Protein AF-A0A820F5R1-F1 (afdb_monomer_lite)

Radius of gyration: 19.84 Å; chains: 1; bounding box: 46×32×53 Å

Foldseek 3Di:
DPPDDDLVLLVVLVVLLVVCCVVVVNDLAWAFLQVSLVVCVVSHHSVVSSVSQVQQFDADPVRGTTRGDLLSQLLSLLCVVAVPDQKDWPVVSQVSSVVPGDPPRDDDCVSCLLFWDDDPTIIHGDDLVPADLDPLRNVVVNCVSPFKAALSSCCSSCVVNDDDSVVVVVSLVVAWDWDADPNGIMTGGPPD

Structure (mmCIF, N/CA/C/O backbone):
data_AF-A0A820F5R1-F1
#
_entry.id   AF-A0A820F5R1-F1
#
loop_
_atom_site.group_PDB
_atom_site.id
_atom_site.type_symbol
_atom_site.label_atom_id
_atom_site.label_alt_id
_atom_site.label_comp_id
_atom_site.label_asym_id
_atom_site.label_entity_id
_atom_site.label_seq_id
_atom_site.pdbx_PDB_ins_code
_atom_site.Cartn_x
_atom_site.Cartn_y
_atom_site.Cartn_z
_atom_site.occupancy
_atom_site.B_iso_or_equiv
_atom_site.auth_seq_id
_atom_site.auth_comp_id
_atom_site.auth_asym_id
_atom_site.auth_atom_id
_atom_site.pdbx_PDB_model_num
ATOM 1 N N . TYR A 1 1 ? 13.056 16.704 -4.510 1.00 35.97 1 TYR A N 1
ATOM 2 C CA . TYR A 1 1 ? 12.415 17.035 -5.801 1.00 35.97 1 TYR A CA 1
ATOM 3 C C . TYR A 1 1 ? 11.826 15.808 -6.524 1.00 35.97 1 TYR A C 1
ATOM 5 O O . TYR A 1 1 ? 11.672 15.841 -7.732 1.00 35.97 1 TYR A O 1
ATOM 13 N N . LEU A 1 2 ? 11.377 14.778 -5.793 1.00 40.75 2 LEU A N 1
ATOM 14 C CA . LEU A 1 2 ? 10.378 13.793 -6.245 1.00 40.75 2 LEU A CA 1
ATOM 15 C C . LEU A 1 2 ? 9.274 13.754 -5.178 1.00 40.75 2 LEU A C 1
ATOM 17 O O . LEU A 1 2 ? 9.057 12.767 -4.489 1.00 40.75 2 LEU A O 1
ATOM 21 N N . ARG A 1 3 ? 8.685 14.928 -4.931 1.00 44.62 3 ARG A N 1
ATOM 22 C CA . ARG A 1 3 ? 7.585 15.090 -3.981 1.00 44.62 3 ARG A CA 1
ATOM 23 C C . ARG A 1 3 ? 6.341 14.609 -4.730 1.00 44.62 3 ARG A C 1
ATOM 25 O O . ARG A 1 3 ? 5.858 15.350 -5.572 1.00 44.62 3 ARG A O 1
ATOM 32 N N . SER A 1 4 ? 5.947 13.361 -4.480 1.00 61.50 4 SER A N 1
ATOM 33 C CA . SER A 1 4 ? 4.785 12.666 -5.048 1.00 61.50 4 SER A CA 1
ATOM 34 C C . SER A 1 4 ? 4.734 12.646 -6.584 1.00 61.50 4 SER A C 1
ATOM 36 O O . SER A 1 4 ? 4.299 13.593 -7.237 1.00 61.50 4 SER A O 1
ATOM 38 N N . MET A 1 5 ? 5.202 11.547 -7.184 1.00 74.81 5 MET A N 1
ATOM 39 C CA . MET A 1 5 ? 4.782 11.222 -8.546 1.00 74.81 5 MET A CA 1
ATOM 40 C C . MET A 1 5 ? 3.268 11.020 -8.514 1.00 74.81 5 MET A C 1
ATOM 42 O O . MET A 1 5 ? 2.788 10.248 -7.686 1.00 74.81 5 MET A O 1
ATOM 46 N N . ASP A 1 6 ? 2.539 11.703 -9.398 1.00 85.94 6 ASP A N 1
ATOM 47 C CA . ASP A 1 6 ? 1.100 11.500 -9.511 1.00 85.94 6 ASP A CA 1
ATOM 48 C C . ASP A 1 6 ? 0.785 10.007 -9.689 1.00 85.94 6 ASP A C 1
ATOM 50 O O . ASP A 1 6 ? 1.459 9.294 -10.438 1.00 85.94 6 ASP A O 1
ATOM 54 N N . PHE A 1 7 ? -0.215 9.527 -8.959 1.00 87.62 7 PHE A N 1
ATOM 55 C CA . PHE A 1 7 ? -0.501 8.102 -8.884 1.00 87.62 7 PHE A CA 1
ATOM 56 C C . PHE A 1 7 ? -0.974 7.550 -10.235 1.00 87.62 7 PHE A C 1
ATOM 58 O O . PHE A 1 7 ? -0.533 6.468 -10.614 1.00 87.62 7 PHE A O 1
ATOM 65 N N . ASP A 1 8 ? -1.793 8.293 -10.995 1.00 89.62 8 ASP A N 1
ATOM 66 C CA . ASP A 1 8 ? -2.222 7.854 -12.335 1.00 89.62 8 ASP A CA 1
ATOM 67 C C . ASP A 1 8 ? -1.027 7.767 -13.276 1.00 89.62 8 ASP A C 1
ATOM 69 O O . ASP A 1 8 ? -0.912 6.848 -14.091 1.00 89.62 8 ASP A O 1
ATOM 73 N N . PHE A 1 9 ? -0.104 8.723 -13.162 1.00 91.50 9 PHE A N 1
ATOM 74 C CA . PHE A 1 9 ? 1.143 8.665 -13.907 1.00 91.50 9 PHE A CA 1
ATOM 75 C C . PHE A 1 9 ? 1.985 7.444 -13.512 1.00 91.50 9 PHE A C 1
ATOM 77 O O . PHE A 1 9 ? 2.479 6.739 -14.392 1.00 91.50 9 PHE A O 1
ATOM 84 N N . ARG A 1 10 ? 2.084 7.134 -12.213 1.00 92.31 10 ARG A N 1
ATOM 85 C CA . ARG A 1 10 ? 2.756 5.925 -11.718 1.00 92.31 10 ARG A CA 1
ATOM 86 C C . ARG A 1 10 ? 2.126 4.654 -12.294 1.00 92.31 10 ARG A C 1
ATOM 88 O O . ARG A 1 10 ? 2.868 3.801 -12.776 1.00 92.31 10 ARG A O 1
ATOM 95 N N . THR A 1 11 ? 0.794 4.543 -12.296 1.00 91.81 11 THR A N 1
ATOM 96 C CA . THR A 1 11 ? 0.066 3.402 -12.884 1.00 91.81 11 THR A CA 1
ATOM 97 C C . THR A 1 11 ? 0.446 3.215 -14.349 1.00 91.81 11 THR A C 1
ATOM 99 O O . THR A 1 11 ? 0.897 2.137 -14.731 1.00 91.81 11 THR A O 1
ATOM 102 N N . LYS A 1 12 ? 0.400 4.290 -15.145 1.00 93.12 12 LYS A N 1
ATOM 103 C CA . LYS A 1 12 ? 0.775 4.246 -16.568 1.00 93.12 12 LYS A CA 1
ATOM 104 C C . LYS A 1 12 ? 2.216 3.792 -16.785 1.00 93.12 12 LYS A C 1
ATOM 106 O O . LYS A 1 12 ? 2.489 3.059 -17.731 1.00 93.12 12 LYS A O 1
ATOM 111 N N . LEU A 1 13 ? 3.153 4.223 -15.936 1.00 94.94 13 LEU A N 1
ATOM 112 C CA . LEU A 1 13 ? 4.544 3.777 -16.035 1.00 94.94 13 LEU A CA 1
ATOM 113 C C . LEU A 1 13 ? 4.695 2.290 -15.691 1.00 94.94 13 LEU A C 1
ATOM 115 O O . LEU A 1 13 ? 5.453 1.604 -16.372 1.00 94.94 13 LEU A O 1
ATOM 119 N N . ILE A 1 14 ? 3.979 1.783 -14.680 1.00 94.50 14 ILE A N 1
ATOM 120 C CA . ILE A 1 14 ? 3.976 0.348 -14.347 1.00 94.50 14 ILE A CA 1
ATOM 121 C C . ILE A 1 14 ? 3.445 -0.448 -15.541 1.00 94.50 14 ILE A C 1
ATOM 123 O O . ILE A 1 14 ? 4.140 -1.335 -16.034 1.00 94.50 14 ILE A O 1
ATOM 127 N N . GLU A 1 15 ? 2.265 -0.100 -16.052 1.00 93.62 15 GLU A N 1
ATOM 128 C CA . GLU A 1 15 ? 1.656 -0.761 -17.214 1.00 93.62 15 GLU A CA 1
ATOM 129 C C . GLU A 1 15 ? 2.596 -0.761 -18.423 1.00 93.62 15 GLU A C 1
ATOM 131 O O . GLU A 1 15 ? 2.790 -1.790 -19.074 1.00 93.62 15 GLU A O 1
ATOM 136 N N . TYR A 1 16 ? 3.246 0.375 -18.686 1.00 95.44 16 TYR A N 1
ATOM 137 C CA . TYR A 1 16 ? 4.201 0.489 -19.776 1.00 95.44 16 TYR A CA 1
ATOM 138 C C . TYR A 1 16 ? 5.427 -0.410 -19.573 1.00 95.44 16 TYR A C 1
ATOM 140 O O . TYR A 1 16 ? 5.802 -1.130 -20.499 1.00 95.44 16 TYR A O 1
ATOM 148 N N . VAL A 1 17 ? 6.015 -0.453 -18.371 1.00 95.25 17 VAL A N 1
ATOM 149 C CA . VAL A 1 17 ? 7.126 -1.372 -18.061 1.00 95.25 17 VAL A CA 1
ATOM 150 C C . VAL A 1 17 ? 6.717 -2.825 -18.298 1.00 95.25 17 VAL A C 1
ATOM 152 O O . VAL A 1 17 ? 7.449 -3.557 -18.959 1.00 95.25 17 VAL A O 1
ATOM 155 N N . PHE A 1 18 ? 5.538 -3.247 -17.839 1.00 92.94 18 PHE A N 1
ATOM 156 C CA . PHE A 1 18 ? 5.059 -4.615 -18.069 1.00 92.94 18 PHE A CA 1
ATOM 157 C C . PHE A 1 18 ? 4.778 -4.910 -19.545 1.00 92.94 18 PHE A C 1
ATOM 159 O O . PHE A 1 18 ? 5.083 -6.007 -20.019 1.00 92.94 18 PHE A O 1
ATOM 166 N N . SER A 1 19 ? 4.288 -3.925 -20.301 1.00 94.12 19 SER A N 1
ATOM 167 C CA . SER A 1 19 ? 4.160 -4.060 -21.754 1.00 94.12 19 SER A CA 1
ATOM 168 C C . SER A 1 19 ? 5.524 -4.253 -22.427 1.00 94.12 19 SER A C 1
ATOM 170 O O . SER A 1 19 ? 5.663 -5.124 -23.282 1.00 94.12 19 SER A O 1
ATOM 172 N N . LEU A 1 20 ? 6.561 -3.526 -21.990 1.00 94.88 20 LEU A N 1
ATOM 173 C CA . LEU A 1 20 ? 7.923 -3.685 -22.499 1.00 94.88 20 LEU A CA 1
ATOM 174 C C . LEU A 1 20 ? 8.509 -5.050 -22.147 1.00 94.88 20 LEU A C 1
ATOM 176 O O . LEU A 1 20 ? 9.134 -5.659 -23.011 1.00 94.88 20 LEU A O 1
ATOM 180 N N . ILE A 1 21 ? 8.286 -5.540 -20.922 1.00 93.88 21 ILE A N 1
ATOM 181 C CA . ILE A 1 21 ? 8.707 -6.884 -20.502 1.00 93.88 21 ILE A CA 1
ATOM 182 C C . ILE A 1 21 ? 8.151 -7.926 -21.475 1.00 93.88 21 ILE A C 1
ATOM 184 O O . ILE A 1 21 ? 8.906 -8.758 -21.970 1.00 93.88 21 ILE A O 1
ATOM 188 N N . SER A 1 22 ? 6.862 -7.829 -21.813 1.00 92.06 22 SER A N 1
ATOM 189 C CA . SER A 1 22 ? 6.223 -8.744 -22.762 1.00 92.06 22 SER A CA 1
ATOM 190 C C . SER A 1 22 ? 6.722 -8.568 -24.201 1.00 92.06 22 SER A C 1
ATOM 192 O O . SER A 1 22 ? 6.970 -9.563 -24.875 1.00 92.06 22 SER A O 1
ATOM 194 N N . ILE A 1 23 ? 6.875 -7.331 -24.687 1.00 94.44 23 ILE A N 1
ATOM 195 C CA . ILE A 1 23 ? 7.286 -7.043 -26.076 1.00 94.44 23 ILE A CA 1
ATOM 196 C C . ILE A 1 23 ? 8.747 -7.431 -26.326 1.00 94.44 23 ILE A C 1
ATOM 198 O O . ILE A 1 23 ? 9.096 -7.885 -27.414 1.00 94.44 23 ILE A O 1
ATOM 202 N N . GLN A 1 24 ? 9.614 -7.205 -25.341 1.00 94.06 24 GLN A N 1
ATOM 203 C CA . GLN A 1 24 ? 11.059 -7.407 -25.451 1.00 94.06 24 GLN A CA 1
ATOM 204 C C . GLN A 1 24 ? 11.520 -8.761 -24.898 1.00 94.06 24 GLN A C 1
ATOM 206 O O . GLN A 1 24 ? 12.727 -9.008 -24.881 1.00 94.06 24 GLN A O 1
ATOM 211 N N . ASP A 1 25 ? 10.581 -9.599 -24.445 1.00 92.88 25 ASP A N 1
ATOM 212 C CA . ASP A 1 25 ? 10.826 -10.906 -23.825 1.00 92.88 25 ASP A CA 1
ATOM 213 C C . ASP A 1 25 ? 11.837 -10.826 -22.664 1.00 92.88 25 ASP A C 1
ATOM 215 O O . ASP A 1 25 ? 12.787 -11.602 -22.549 1.00 92.88 25 ASP A O 1
ATOM 219 N N . TRP A 1 26 ? 11.684 -9.803 -21.815 1.00 94.44 26 TRP A N 1
ATOM 220 C CA . TRP A 1 26 ? 12.507 -9.663 -20.613 1.00 94.44 26 TRP A CA 1
ATOM 221 C C . TRP A 1 26 ? 11.976 -10.546 -19.489 1.00 94.44 26 TRP A C 1
ATOM 223 O O . TRP A 1 26 ? 10.779 -10.785 -19.364 1.00 94.44 26 TRP A O 1
ATOM 233 N N . SER A 1 27 ? 12.873 -10.974 -18.601 1.00 92.94 27 SER A N 1
ATOM 234 C CA . SER A 1 27 ? 12.452 -11.567 -17.334 1.00 92.94 27 SER A CA 1
ATOM 235 C C . SER A 1 27 ? 12.021 -10.470 -16.363 1.00 92.94 27 SER A C 1
ATOM 237 O O . SER A 1 27 ? 12.717 -9.463 -16.215 1.00 92.94 27 SER A O 1
ATOM 239 N N . LYS A 1 28 ? 10.926 -10.703 -15.629 1.00 91.38 28 LYS A N 1
ATOM 240 C CA . LYS A 1 28 ? 10.489 -9.849 -14.510 1.00 91.38 28 LYS A CA 1
ATOM 241 C C . LYS A 1 28 ? 11.531 -9.742 -13.392 1.00 91.38 28 LYS A C 1
ATOM 243 O O . LYS A 1 28 ? 11.501 -8.779 -12.632 1.00 91.38 28 LYS A O 1
ATOM 248 N N . ASP A 1 29 ? 12.455 -10.698 -13.322 1.00 93.56 29 ASP A N 1
ATOM 249 C CA . ASP A 1 29 ? 13.536 -10.752 -12.334 1.00 93.56 29 ASP A CA 1
ATOM 250 C C . ASP A 1 29 ? 14.852 -10.153 -12.859 1.00 93.56 29 ASP A C 1
ATOM 252 O O . ASP A 1 29 ? 15.834 -10.075 -12.125 1.00 93.56 29 ASP A O 1
ATOM 256 N N . ASN A 1 30 ? 14.900 -9.752 -14.134 1.00 94.69 30 ASN A N 1
ATOM 257 C CA . ASN A 1 30 ? 16.104 -9.219 -14.771 1.00 94.69 30 ASN A CA 1
ATOM 258 C C . ASN A 1 30 ? 15.757 -8.222 -15.892 1.00 94.69 30 ASN A C 1
ATOM 260 O O . ASN A 1 30 ? 15.963 -8.483 -17.080 1.00 94.69 30 ASN A O 1
ATOM 264 N N . ILE A 1 31 ? 15.197 -7.078 -15.505 1.00 96.25 31 ILE A N 1
ATOM 265 C CA . ILE A 1 31 ? 14.788 -5.988 -16.396 1.00 96.25 31 ILE A CA 1
ATOM 266 C C . ILE A 1 31 ? 15.989 -5.054 -16.620 1.00 96.25 31 ILE A C 1
ATOM 268 O O . ILE A 1 31 ? 16.468 -4.459 -15.652 1.00 96.25 31 ILE A O 1
ATOM 272 N N . PRO A 1 32 ? 16.481 -4.862 -17.861 1.00 96.69 32 PRO A N 1
ATOM 273 C CA . PRO A 1 32 ? 17.621 -3.982 -18.123 1.00 96.69 32 PRO A CA 1
ATOM 274 C C . PRO A 1 32 ? 17.247 -2.505 -17.923 1.00 96.69 32 PRO A C 1
ATOM 276 O O . PRO A 1 32 ? 16.502 -1.932 -18.726 1.00 96.69 32 PRO A O 1
ATOM 279 N N . ILE A 1 33 ? 17.797 -1.861 -16.888 1.00 95.94 33 ILE A N 1
ATOM 280 C CA . ILE A 1 33 ? 17.390 -0.511 -16.455 1.00 95.94 33 ILE A CA 1
ATOM 281 C C . ILE A 1 33 ? 17.628 0.518 -17.560 1.00 95.94 33 ILE A C 1
ATOM 283 O O . ILE A 1 33 ? 16.746 1.309 -17.887 1.00 95.94 33 ILE A O 1
ATOM 287 N N . ASP A 1 34 ? 18.819 0.514 -18.162 1.00 95.56 34 ASP A N 1
ATOM 288 C CA . ASP A 1 34 ? 19.184 1.516 -19.164 1.00 95.56 34 ASP A CA 1
ATOM 289 C C . ASP A 1 34 ? 18.368 1.405 -20.449 1.00 95.56 34 ASP A C 1
ATOM 291 O O . ASP A 1 34 ? 18.003 2.436 -21.023 1.00 95.56 34 ASP A O 1
ATOM 295 N N . LYS A 1 35 ? 18.060 0.177 -20.882 1.00 96.12 35 LYS A N 1
ATOM 296 C CA . LYS A 1 35 ? 17.223 -0.069 -22.058 1.00 96.12 35 LYS A CA 1
ATOM 297 C C . LYS A 1 35 ? 15.777 0.317 -21.756 1.00 96.12 35 LYS A C 1
ATOM 299 O O . LYS A 1 35 ? 15.224 1.137 -22.481 1.00 96.12 35 LYS A O 1
ATOM 304 N N . CYS A 1 36 ? 15.218 -0.159 -20.641 1.00 96.38 36 CYS A N 1
ATOM 305 C CA . CYS A 1 36 ? 13.860 0.178 -20.211 1.00 96.38 36 CYS A CA 1
ATOM 306 C C . CYS A 1 36 ? 13.661 1.698 -20.092 1.00 96.38 36 CYS A C 1
ATOM 308 O O . CYS A 1 36 ? 12.760 2.260 -20.709 1.00 96.38 36 CYS A O 1
ATOM 310 N N . ALA A 1 37 ? 14.568 2.397 -19.405 1.00 96.19 37 ALA A N 1
ATOM 311 C CA . ALA A 1 37 ? 14.508 3.851 -19.256 1.00 96.19 37 ALA A CA 1
ATOM 312 C C . ALA A 1 37 ? 14.672 4.620 -20.582 1.00 96.19 37 ALA A C 1
ATOM 314 O O . ALA A 1 37 ? 14.265 5.776 -20.677 1.00 96.19 37 ALA A O 1
ATOM 315 N N . THR A 1 38 ? 15.288 4.009 -21.597 1.00 96.06 38 THR A N 1
ATOM 316 C CA . THR A 1 38 ? 15.441 4.616 -22.929 1.00 96.06 38 THR A CA 1
ATOM 317 C C . THR A 1 38 ? 14.168 4.462 -23.760 1.00 96.06 38 THR A C 1
ATOM 319 O O . THR A 1 38 ? 13.800 5.403 -24.458 1.00 96.06 38 THR A O 1
ATOM 322 N N . GLU A 1 39 ? 13.465 3.334 -23.642 1.00 95.81 39 GLU A N 1
ATOM 323 C CA . GLU A 1 39 ? 12.140 3.147 -24.256 1.00 95.81 39 GLU A CA 1
ATOM 324 C C . GLU A 1 39 ? 11.095 4.090 -23.630 1.00 95.81 39 GLU A C 1
ATOM 326 O O . GLU A 1 39 ? 10.272 4.674 -24.327 1.00 95.81 39 GLU A O 1
ATOM 331 N N . MET A 1 40 ? 11.198 4.354 -22.323 1.00 94.94 40 MET A N 1
ATOM 332 C CA . MET A 1 40 ? 10.298 5.252 -21.578 1.00 94.94 40 MET A CA 1
ATOM 333 C C . MET A 1 40 ? 10.466 6.753 -21.884 1.00 94.94 40 MET A C 1
ATOM 335 O O . MET A 1 40 ? 9.747 7.574 -21.312 1.00 94.94 40 MET A O 1
ATOM 339 N N . LYS A 1 41 ? 11.392 7.140 -22.773 1.00 93.19 41 LYS A N 1
ATOM 340 C CA . LYS A 1 41 ? 11.761 8.548 -23.027 1.00 93.19 41 LYS A CA 1
ATOM 341 C C . LYS A 1 41 ? 10.599 9.440 -23.486 1.00 93.19 41 LYS A C 1
ATOM 343 O O . LYS A 1 41 ? 10.641 10.645 -23.257 1.00 93.19 41 LYS A O 1
ATOM 348 N N . GLU A 1 42 ? 9.587 8.857 -24.133 1.00 91.50 42 GLU A N 1
ATOM 349 C CA . GLU A 1 42 ? 8.393 9.577 -24.604 1.00 91.50 42 GLU A CA 1
ATOM 350 C C . GLU A 1 42 ? 7.407 9.870 -23.459 1.00 91.50 42 GLU A C 1
ATOM 352 O O . GLU A 1 42 ? 6.573 10.764 -23.570 1.00 91.50 42 GLU A O 1
ATOM 357 N N . MET A 1 43 ? 7.505 9.137 -22.343 1.00 91.62 43 MET A N 1
ATOM 358 C CA . MET A 1 43 ? 6.658 9.326 -21.160 1.00 91.62 43 MET A CA 1
ATOM 359 C C . MET A 1 43 ? 7.314 10.237 -20.123 1.00 91.62 43 MET A C 1
ATOM 361 O O . MET A 1 43 ? 6.638 11.050 -19.494 1.00 91.62 43 MET A O 1
ATOM 365 N N . CYS A 1 44 ? 8.625 10.094 -19.912 1.00 93.00 44 CYS A N 1
ATOM 366 C CA . CYS A 1 44 ? 9.378 10.927 -18.981 1.00 93.00 44 CYS A CA 1
ATOM 367 C C . CYS A 1 44 ? 10.880 10.970 -19.295 1.00 93.00 44 CYS A C 1
ATOM 369 O O . CYS A 1 44 ? 11.414 10.110 -19.997 1.00 93.00 44 CYS A O 1
ATOM 371 N N . PRO A 1 45 ? 11.607 11.955 -18.734 1.00 94.56 45 PRO A N 1
ATOM 372 C CA . PRO A 1 45 ? 13.058 11.995 -18.832 1.00 94.56 45 PRO A CA 1
ATOM 373 C C . PRO A 1 45 ? 13.717 10.723 -18.288 1.00 94.56 45 PRO A C 1
ATOM 375 O O . PRO A 1 45 ? 13.314 10.193 -17.253 1.00 94.56 45 PRO A O 1
ATOM 378 N N . LYS A 1 46 ? 14.818 10.297 -18.918 1.00 94.00 46 LYS A N 1
ATOM 379 C CA . LYS A 1 46 ? 15.541 9.063 -18.562 1.00 94.00 46 LYS A CA 1
ATOM 380 C C . LYS A 1 46 ? 15.907 8.962 -17.074 1.00 94.00 46 LYS A C 1
ATOM 382 O O . LYS A 1 46 ? 15.859 7.874 -16.512 1.00 94.00 46 LYS A O 1
ATOM 387 N N . TYR A 1 47 ? 16.263 10.071 -16.422 1.00 91.81 47 TYR A N 1
ATOM 388 C CA . TYR A 1 47 ? 16.587 10.061 -14.990 1.00 91.81 47 TYR A CA 1
ATOM 389 C C . TYR A 1 47 ? 15.355 9.781 -14.109 1.00 91.81 47 TYR A C 1
ATOM 391 O O . TYR A 1 47 ? 15.484 9.062 -13.125 1.00 91.81 47 TYR A O 1
ATOM 399 N N . ILE A 1 48 ? 14.168 10.275 -14.493 1.00 92.69 48 ILE A N 1
ATOM 400 C CA . ILE A 1 48 ? 12.897 9.969 -13.818 1.00 92.69 48 ILE A CA 1
ATOM 401 C C . ILE A 1 48 ? 12.542 8.501 -14.026 1.00 92.69 48 ILE A C 1
ATOM 403 O O . ILE A 1 48 ? 12.187 7.828 -13.066 1.00 92.69 48 ILE A O 1
ATOM 407 N N . ALA A 1 49 ? 12.681 7.993 -15.256 1.00 94.38 49 ALA A N 1
ATOM 408 C CA . ALA A 1 49 ? 12.433 6.586 -15.555 1.00 94.38 49 ALA A CA 1
ATOM 409 C C . ALA A 1 49 ? 13.334 5.671 -14.715 1.00 94.38 49 ALA A C 1
ATOM 411 O O . ALA A 1 49 ? 12.835 4.743 -14.090 1.00 94.38 49 ALA A O 1
ATOM 412 N N . LYS A 1 50 ? 14.639 5.973 -14.621 1.00 93.62 50 LYS A N 1
ATOM 413 C CA . LYS A 1 50 ? 15.556 5.235 -13.741 1.00 9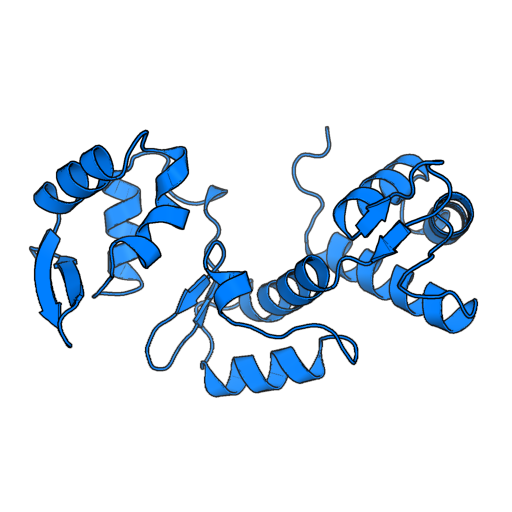3.62 50 LYS A CA 1
ATOM 414 C C . LYS A 1 50 ? 15.087 5.272 -12.290 1.00 93.62 50 LYS A C 1
ATOM 416 O O . LYS A 1 50 ? 14.843 4.215 -11.737 1.00 93.62 50 LYS A O 1
ATOM 421 N N . GLN A 1 51 ? 14.866 6.453 -11.715 1.00 91.94 51 GLN A N 1
ATOM 422 C CA . GLN A 1 51 ? 14.403 6.581 -10.326 1.00 91.94 51 GLN A CA 1
ATOM 423 C C . GLN A 1 51 ? 13.086 5.838 -10.061 1.00 91.94 51 GLN A C 1
ATOM 425 O O . GLN A 1 51 ? 12.916 5.239 -9.007 1.00 91.94 51 GLN A O 1
ATOM 430 N N . PHE A 1 52 ? 12.158 5.847 -11.015 1.00 93.75 52 PHE A N 1
ATOM 431 C CA . PHE A 1 52 ? 10.916 5.085 -10.922 1.00 93.75 52 PHE A CA 1
ATOM 432 C C . PHE A 1 52 ? 11.162 3.569 -10.910 1.00 93.75 52 PHE A C 1
ATOM 434 O O . PHE A 1 52 ? 10.574 2.867 -10.091 1.00 93.75 52 PHE A O 1
ATOM 441 N N . LEU A 1 53 ? 12.051 3.066 -11.771 1.00 94.44 53 LEU A N 1
ATOM 442 C CA . LEU A 1 53 ? 12.446 1.654 -11.795 1.00 94.44 53 LEU A CA 1
ATOM 443 C C . LEU A 1 53 ? 13.026 1.219 -10.433 1.00 94.44 53 LEU A C 1
ATOM 445 O O . LEU A 1 53 ? 12.653 0.168 -9.916 1.00 94.44 53 LEU A O 1
ATOM 449 N N . GLU A 1 54 ? 13.827 2.072 -9.788 1.00 91.38 54 GLU A N 1
ATOM 450 C CA . GLU A 1 54 ? 14.349 1.834 -8.428 1.00 91.38 54 GLU A CA 1
ATOM 451 C C . GLU A 1 54 ? 13.243 1.754 -7.360 1.00 91.38 54 GLU A C 1
ATOM 453 O O . GLU A 1 54 ? 13.415 1.090 -6.343 1.00 91.38 54 GLU A O 1
ATOM 458 N N . GLN A 1 55 ? 12.096 2.408 -7.576 1.00 91.38 55 GLN A N 1
ATOM 459 C CA . GLN A 1 55 ? 10.960 2.374 -6.647 1.00 91.38 55 GLN A CA 1
ATOM 460 C C . GLN A 1 55 ? 10.089 1.123 -6.796 1.00 91.38 55 GLN A C 1
ATOM 462 O O . GLN A 1 55 ? 9.370 0.774 -5.861 1.00 91.38 55 GLN A O 1
ATOM 467 N N . ILE A 1 56 ? 10.094 0.476 -7.964 1.00 93.75 56 ILE A N 1
ATOM 468 C CA . ILE A 1 56 ? 9.238 -0.688 -8.255 1.00 93.75 56 ILE A CA 1
ATOM 469 C C . ILE A 1 56 ? 10.006 -2.011 -8.282 1.00 93.75 56 ILE A C 1
ATOM 471 O O . ILE A 1 56 ? 9.422 -3.049 -8.593 1.00 93.75 56 ILE A O 1
ATOM 475 N N . GLY A 1 57 ? 11.300 -1.996 -7.969 1.00 94.44 57 GLY A N 1
ATOM 476 C CA . GLY A 1 57 ? 12.166 -3.162 -8.068 1.00 94.44 57 GLY A CA 1
ATOM 477 C C . GLY A 1 57 ? 13.380 -3.108 -7.152 1.00 94.44 57 GLY A C 1
ATOM 478 O O . GLY A 1 57 ? 13.597 -2.161 -6.404 1.00 94.44 57 GLY A O 1
ATOM 479 N N . THR A 1 58 ? 14.178 -4.167 -7.199 1.00 94.94 58 THR A N 1
ATOM 480 C CA . THR A 1 58 ? 15.472 -4.268 -6.525 1.00 94.94 58 THR A CA 1
ATOM 481 C C . THR A 1 58 ? 16.567 -4.282 -7.576 1.00 94.94 58 THR A C 1
ATOM 483 O O . THR A 1 58 ? 16.588 -5.151 -8.446 1.00 94.94 58 THR A O 1
ATOM 486 N N . ILE A 1 59 ? 17.462 -3.299 -7.503 1.00 94.25 59 ILE A N 1
ATOM 487 C CA . ILE A 1 59 ? 18.570 -3.127 -8.443 1.00 94.25 59 ILE A CA 1
ATOM 488 C C . ILE A 1 59 ? 19.633 -4.204 -8.192 1.00 94.25 59 ILE A C 1
ATOM 490 O O . ILE A 1 59 ? 19.950 -4.519 -7.043 1.00 94.25 59 ILE A O 1
ATOM 494 N N . SER A 1 60 ? 20.206 -4.751 -9.261 1.00 94.50 60 SER A N 1
ATOM 495 C CA . SER A 1 60 ? 21.358 -5.649 -9.188 1.00 94.50 60 SER A CA 1
ATOM 496 C C . SER A 1 60 ? 22.610 -4.940 -8.651 1.00 94.50 60 SER A C 1
ATOM 498 O O . SER A 1 60 ? 22.752 -3.723 -8.733 1.00 94.50 60 SER A O 1
ATOM 500 N N . ASN A 1 61 ? 23.575 -5.706 -8.137 1.00 92.19 61 ASN A N 1
ATOM 501 C CA . ASN A 1 61 ? 24.804 -5.151 -7.544 1.00 92.19 61 ASN A CA 1
ATOM 502 C C . ASN A 1 61 ? 25.622 -4.266 -8.504 1.00 92.19 61 ASN A C 1
ATOM 504 O O . ASN A 1 61 ? 26.344 -3.378 -8.063 1.00 92.19 61 ASN A O 1
ATOM 508 N N . ASP A 1 62 ? 25.538 -4.529 -9.806 1.00 91.81 62 ASP A N 1
ATOM 509 C CA . ASP A 1 62 ? 26.225 -3.779 -10.860 1.00 91.81 62 ASP A CA 1
ATOM 510 C C . ASP A 1 62 ? 25.408 -2.585 -11.393 1.00 91.81 62 ASP A C 1
ATOM 512 O O . ASP A 1 62 ? 25.888 -1.853 -12.258 1.00 91.81 62 ASP A O 1
ATOM 516 N N . GLY A 1 63 ? 24.179 -2.381 -10.904 1.00 90.69 63 GLY A N 1
ATOM 517 C CA . GLY A 1 63 ? 23.304 -1.286 -11.323 1.00 90.69 63 GLY A CA 1
ATOM 518 C C . GLY A 1 63 ? 22.717 -1.422 -12.730 1.00 90.69 63 GLY A C 1
ATOM 519 O O . GLY A 1 63 ? 22.081 -0.484 -13.212 1.00 90.69 63 GLY A O 1
ATOM 520 N N . SER A 1 64 ? 22.948 -2.543 -13.420 1.00 93.38 64 SER A N 1
ATOM 521 C CA . SER A 1 64 ? 22.592 -2.696 -14.838 1.00 93.38 64 SER A CA 1
ATOM 522 C C . SER A 1 64 ? 21.152 -3.173 -15.049 1.00 93.38 64 SER A C 1
ATOM 524 O O . SER A 1 64 ? 20.527 -2.867 -16.073 1.00 93.38 64 SER A O 1
ATOM 526 N N . SER A 1 65 ? 20.604 -3.890 -14.069 1.00 95.69 65 SER A N 1
ATOM 527 C CA . SER A 1 65 ? 19.303 -4.546 -14.141 1.00 95.69 65 SER A CA 1
ATOM 528 C C . SER A 1 65 ? 18.531 -4.426 -12.829 1.00 95.69 65 SER A C 1
ATOM 530 O O . SER A 1 65 ? 19.078 -4.025 -11.801 1.00 95.69 65 SER A O 1
ATOM 532 N N . MET A 1 66 ? 17.247 -4.766 -12.862 1.00 95.75 66 MET A N 1
ATOM 533 C CA . MET A 1 66 ? 16.430 -4.891 -11.661 1.00 95.75 66 MET A CA 1
ATOM 534 C C . MET A 1 66 ? 15.529 -6.121 -11.710 1.00 95.75 66 MET A C 1
ATOM 536 O O . MET A 1 66 ? 15.046 -6.504 -12.776 1.00 95.75 66 MET A O 1
ATOM 540 N N . ALA A 1 67 ? 15.229 -6.670 -10.539 1.00 95.75 67 ALA A N 1
ATOM 541 C CA . ALA A 1 67 ? 14.093 -7.559 -10.347 1.00 95.75 67 ALA A CA 1
ATOM 542 C C . ALA A 1 67 ? 12.876 -6.736 -9.914 1.00 95.75 67 ALA A C 1
ATOM 544 O O . ALA A 1 67 ? 12.971 -5.936 -8.984 1.00 95.75 67 ALA A O 1
ATOM 545 N N . SER A 1 68 ? 11.734 -6.908 -10.574 1.00 94.44 68 SER A N 1
ATOM 546 C CA . SER A 1 68 ? 10.480 -6.270 -10.164 1.00 94.44 68 SER A CA 1
ATOM 547 C C . SER A 1 68 ? 10.070 -6.727 -8.760 1.00 94.44 68 SER A C 1
ATOM 549 O O . SER A 1 68 ? 10.162 -7.904 -8.412 1.00 94.44 68 SER A O 1
ATOM 551 N N . ASN A 1 69 ? 9.619 -5.791 -7.928 1.00 94.56 69 ASN A N 1
ATOM 552 C CA . ASN A 1 69 ? 9.175 -6.096 -6.578 1.00 94.56 69 ASN A CA 1
ATOM 553 C C . ASN A 1 69 ? 7.682 -6.424 -6.604 1.00 94.56 69 ASN A C 1
ATOM 555 O O . ASN A 1 69 ? 6.829 -5.534 -6.652 1.00 94.56 69 ASN A O 1
ATOM 559 N N . ALA A 1 70 ? 7.379 -7.721 -6.547 1.00 93.00 70 ALA A N 1
ATOM 560 C CA . ALA A 1 70 ? 6.013 -8.211 -6.647 1.00 93.00 70 ALA A CA 1
ATOM 561 C C . ALA A 1 70 ? 5.090 -7.625 -5.567 1.00 93.00 70 ALA A C 1
ATOM 563 O O . ALA A 1 70 ? 3.966 -7.244 -5.870 1.00 93.00 70 ALA A O 1
ATOM 564 N N . SER A 1 71 ? 5.583 -7.458 -4.335 1.00 92.88 71 SER A N 1
ATOM 565 C CA . SER A 1 71 ? 4.808 -6.865 -3.238 1.00 92.88 71 SER A CA 1
ATOM 566 C C . SER A 1 71 ? 4.462 -5.400 -3.510 1.00 92.88 71 SER A C 1
ATOM 568 O O . SER A 1 71 ? 3.312 -5.003 -3.353 1.00 92.88 71 SER A O 1
ATOM 570 N N . VAL A 1 72 ? 5.431 -4.595 -3.958 1.00 93.06 72 VAL A N 1
ATOM 571 C CA . VAL A 1 72 ? 5.209 -3.169 -4.271 1.00 93.06 72 VAL A CA 1
ATOM 572 C C . VAL A 1 72 ? 4.183 -2.997 -5.390 1.00 93.06 72 VAL A C 1
ATOM 574 O O . VAL A 1 72 ? 3.358 -2.082 -5.349 1.00 93.06 72 VAL A O 1
ATOM 577 N N . ILE A 1 73 ? 4.231 -3.873 -6.390 1.00 94.31 73 ILE A N 1
ATOM 578 C CA . ILE A 1 73 ? 3.336 -3.826 -7.547 1.00 94.31 73 ILE A CA 1
ATOM 579 C C . ILE A 1 73 ? 1.933 -4.304 -7.158 1.00 94.31 73 ILE A C 1
ATOM 581 O O . ILE A 1 73 ? 0.960 -3.629 -7.491 1.00 94.31 73 ILE A O 1
ATOM 585 N N . SER A 1 74 ? 1.811 -5.388 -6.385 1.00 95.19 74 SER A N 1
ATOM 586 C CA . SER A 1 74 ? 0.525 -5.838 -5.839 1.00 95.19 74 SER A CA 1
ATOM 587 C C . SER A 1 74 ? -0.148 -4.762 -4.992 1.00 95.19 74 SER A C 1
ATOM 589 O O . SER A 1 74 ? -1.330 -4.484 -5.195 1.00 95.19 74 SER A O 1
ATOM 591 N N . ILE A 1 75 ? 0.603 -4.115 -4.090 1.00 95.12 75 ILE A N 1
ATOM 592 C CA . ILE A 1 75 ? 0.096 -2.997 -3.283 1.00 95.12 75 ILE A CA 1
ATOM 593 C C . ILE A 1 75 ? -0.379 -1.865 -4.199 1.00 95.12 75 ILE A C 1
ATOM 595 O O . ILE A 1 75 ? -1.480 -1.364 -4.005 1.00 95.12 75 ILE A O 1
ATOM 599 N N . HIS A 1 76 ? 0.386 -1.491 -5.233 1.00 94.94 76 HIS A N 1
ATOM 600 C CA . HIS A 1 76 ? -0.027 -0.430 -6.164 1.00 94.94 76 HIS A CA 1
ATOM 601 C C . HIS A 1 76 ? -1.403 -0.698 -6.783 1.00 94.94 76 HIS A C 1
ATOM 603 O O . HIS A 1 76 ? -2.269 0.169 -6.715 1.00 94.94 76 HIS A O 1
ATOM 609 N N . TYR A 1 77 ? -1.631 -1.898 -7.322 1.00 95.06 77 TYR A N 1
ATOM 610 C CA . TYR A 1 77 ? -2.931 -2.257 -7.900 1.00 95.06 77 TYR A CA 1
ATOM 611 C C . TYR A 1 77 ? -4.061 -2.271 -6.862 1.00 95.06 77 TYR A C 1
ATOM 613 O O . TYR A 1 77 ? -5.169 -1.835 -7.165 1.00 95.06 77 TYR A O 1
ATOM 621 N N . ALA A 1 78 ? -3.798 -2.709 -5.625 1.00 96.31 78 ALA A N 1
ATOM 622 C CA . ALA A 1 78 ? -4.784 -2.606 -4.547 1.00 96.31 78 ALA A CA 1
ATOM 623 C C . ALA A 1 78 ? -5.185 -1.152 -4.276 1.00 96.31 78 ALA A C 1
ATOM 625 O O . ALA A 1 78 ? -6.369 -0.852 -4.126 1.00 96.31 78 ALA A O 1
ATOM 626 N N . LEU A 1 79 ? -4.207 -0.247 -4.204 1.00 95.12 79 LEU A N 1
ATOM 627 C CA . LEU A 1 79 ? -4.480 1.165 -3.949 1.00 95.12 79 LEU A CA 1
ATOM 628 C C . LEU A 1 79 ? -5.194 1.824 -5.131 1.00 95.12 79 LEU A C 1
ATOM 630 O O . LEU A 1 79 ? -6.076 2.648 -4.902 1.00 95.12 79 LEU A O 1
ATOM 634 N N . ASP A 1 80 ? -4.888 1.429 -6.368 1.00 94.12 80 ASP A N 1
ATOM 635 C CA . ASP A 1 80 ? -5.567 1.935 -7.567 1.00 94.12 80 ASP A CA 1
ATOM 636 C C . ASP A 1 80 ? -7.076 1.643 -7.546 1.00 94.12 80 ASP A C 1
ATOM 638 O O . ASP A 1 80 ? -7.889 2.532 -7.801 1.00 94.12 80 ASP A O 1
ATOM 642 N N . LEU A 1 81 ? -7.458 0.437 -7.106 1.00 95.75 81 LEU A N 1
ATOM 643 C CA . LEU A 1 81 ? -8.861 0.045 -6.931 1.00 95.75 81 LEU A CA 1
ATOM 644 C C . LEU A 1 81 ? -9.594 0.866 -5.860 1.00 95.75 81 LEU A C 1
ATOM 646 O O . LEU A 1 81 ? -10.807 1.047 -5.946 1.00 95.75 81 LEU A O 1
ATOM 650 N N . LEU A 1 82 ? -8.884 1.339 -4.831 1.00 96.19 82 LEU A N 1
ATOM 651 C CA . LEU A 1 82 ? -9.496 1.927 -3.635 1.00 96.19 82 LEU A CA 1
ATOM 652 C C . LEU A 1 82 ? -9.431 3.455 -3.581 1.00 96.19 82 LEU A C 1
ATOM 654 O O . LEU A 1 82 ? -10.297 4.066 -2.960 1.00 96.19 82 LEU A O 1
ATOM 658 N N . ARG A 1 83 ? -8.424 4.091 -4.190 1.00 91.56 83 ARG A N 1
ATOM 659 C CA . ARG A 1 83 ? -8.080 5.507 -3.943 1.00 91.56 83 ARG A CA 1
ATOM 660 C C . ARG A 1 83 ? -9.180 6.512 -4.293 1.00 91.56 83 ARG A C 1
ATOM 662 O O . ARG A 1 83 ? -9.218 7.592 -3.714 1.00 91.56 83 ARG A O 1
ATOM 669 N N . ASN A 1 84 ? -10.069 6.154 -5.218 1.00 90.12 84 ASN A N 1
ATOM 670 C CA . ASN A 1 84 ? -11.189 6.991 -5.660 1.00 90.12 84 ASN A CA 1
ATOM 671 C C . ASN A 1 84 ? -12.528 6.601 -5.008 1.00 90.12 84 ASN A C 1
ATOM 673 O O . ASN A 1 84 ? -13.573 7.145 -5.368 1.00 90.12 84 ASN A O 1
ATOM 677 N N . LEU A 1 85 ? -12.510 5.654 -4.068 1.00 93.94 85 LEU A N 1
ATOM 678 C CA . LEU A 1 85 ? -13.684 5.151 -3.366 1.00 93.94 85 LEU A CA 1
ATOM 679 C C . LEU A 1 85 ? -13.630 5.557 -1.891 1.00 93.94 85 LEU A C 1
ATOM 681 O O . LEU A 1 85 ? -12.568 5.607 -1.278 1.00 93.94 85 LEU A O 1
ATOM 685 N N . GLU A 1 86 ? -14.796 5.778 -1.282 1.00 92.12 86 GLU A N 1
ATOM 686 C CA . GLU A 1 86 ? -14.876 5.910 0.178 1.00 92.12 86 GLU A CA 1
ATOM 687 C C . GLU A 1 86 ? -14.558 4.567 0.860 1.00 92.12 86 GLU A C 1
ATOM 689 O O . GLU A 1 86 ? -13.828 4.513 1.849 1.00 92.12 86 GLU A O 1
ATOM 694 N N . LYS A 1 87 ? -15.116 3.477 0.319 1.00 95.38 87 LYS A N 1
ATOM 695 C CA . LYS A 1 87 ? -14.904 2.085 0.731 1.00 95.38 87 LYS A CA 1
ATOM 696 C C . LYS A 1 87 ? -15.402 1.130 -0.354 1.00 95.38 87 LYS A C 1
ATOM 698 O O . LYS A 1 87 ? -16.275 1.489 -1.141 1.00 95.38 87 LYS A O 1
ATOM 703 N N . MET A 1 88 ? -14.906 -0.100 -0.337 1.00 97.69 88 MET A N 1
ATOM 704 C CA . MET A 1 88 ? -15.305 -1.197 -1.221 1.00 97.69 88 MET A CA 1
ATOM 705 C C . MET A 1 88 ? -15.671 -2.428 -0.387 1.00 97.69 88 MET A C 1
ATOM 707 O O . MET A 1 88 ? -15.143 -2.618 0.713 1.00 97.69 88 MET A O 1
ATOM 711 N N . LYS A 1 89 ? -16.572 -3.282 -0.884 1.00 98.00 89 LYS A N 1
ATOM 712 C CA . LYS A 1 89 ? -16.859 -4.567 -0.234 1.00 98.00 89 LYS A CA 1
ATOM 713 C C . LYS A 1 89 ? -15.625 -5.465 -0.321 1.00 98.00 89 LYS A C 1
ATOM 715 O O . LYS A 1 89 ? -15.085 -5.660 -1.406 1.00 98.00 89 LYS A O 1
ATOM 720 N N . LEU A 1 90 ? -15.212 -6.067 0.793 1.00 97.25 90 LEU A N 1
ATOM 721 C CA . LEU A 1 90 ? -13.976 -6.850 0.873 1.00 97.25 90 LEU A CA 1
ATOM 722 C C . LEU A 1 90 ? -13.961 -8.017 -0.127 1.00 97.25 90 LEU A C 1
ATOM 724 O O . LEU A 1 90 ? -12.964 -8.235 -0.806 1.00 97.25 90 LEU A O 1
ATOM 728 N N . SER A 1 91 ? -15.078 -8.732 -0.290 1.00 97.06 91 SER A N 1
ATOM 729 C CA . SER A 1 91 ? -15.175 -9.841 -1.255 1.00 97.06 91 SER A CA 1
ATOM 730 C C . SER A 1 91 ? -15.018 -9.394 -2.714 1.00 97.06 91 SER A C 1
ATOM 732 O O . SER A 1 91 ? -14.455 -10.117 -3.533 1.00 97.06 91 SER A O 1
ATOM 734 N N . GLU A 1 92 ? -15.547 -8.214 -3.040 1.00 97.81 92 GLU A N 1
ATOM 735 C CA . GLU A 1 92 ? -15.455 -7.625 -4.377 1.00 97.81 92 GLU A CA 1
ATOM 736 C C . GLU A 1 92 ? -14.024 -7.155 -4.632 1.00 97.81 92 GLU A C 1
ATOM 738 O O . GLU A 1 92 ? -13.422 -7.539 -5.631 1.00 97.81 92 GLU A O 1
ATOM 743 N N . PHE A 1 93 ? -13.439 -6.447 -3.661 1.00 98.00 93 PHE A N 1
ATOM 744 C CA . PHE A 1 93 ? -12.047 -6.017 -3.697 1.00 98.00 93 PHE A CA 1
ATOM 745 C C . PHE A 1 93 ? -11.096 -7.190 -3.944 1.00 98.00 93 PHE A C 1
ATOM 747 O O . PHE A 1 93 ? -10.282 -7.129 -4.856 1.00 98.00 93 PHE A O 1
ATOM 754 N N . MET A 1 94 ? -11.231 -8.292 -3.198 1.00 96.69 94 MET A N 1
ATOM 755 C CA . MET A 1 94 ? -10.371 -9.470 -3.375 1.00 96.69 94 MET A CA 1
ATOM 756 C C . MET A 1 94 ? -10.523 -10.132 -4.751 1.00 96.69 94 MET A C 1
ATOM 758 O O . MET A 1 94 ? -9.616 -10.839 -5.193 1.00 96.69 94 MET A O 1
ATOM 762 N N . THR A 1 95 ? -11.667 -9.949 -5.414 1.00 96.56 95 THR A N 1
ATOM 763 C CA . THR A 1 95 ? -11.894 -10.445 -6.776 1.00 96.56 95 THR A CA 1
ATOM 764 C C . THR A 1 95 ? -11.193 -9.534 -7.778 1.00 96.56 95 THR A C 1
ATOM 766 O O . THR A 1 95 ? -10.312 -10.003 -8.493 1.00 96.56 95 THR A O 1
ATOM 769 N N . CYS A 1 96 ? -11.478 -8.229 -7.741 1.00 96.75 96 CYS A N 1
ATOM 770 C CA . CYS A 1 96 ? -10.856 -7.248 -8.631 1.00 96.75 96 CYS A CA 1
ATOM 771 C C . CYS A 1 96 ? -9.331 -7.200 -8.467 1.00 96.75 96 CYS A C 1
ATOM 773 O O . CYS A 1 96 ? -8.601 -7.183 -9.452 1.00 96.75 96 CYS A O 1
ATOM 775 N N . TRP A 1 97 ? -8.826 -7.250 -7.230 1.00 96.25 97 TRP A N 1
ATOM 776 C CA . TRP A 1 97 ? -7.388 -7.219 -6.965 1.00 96.25 97 TRP A CA 1
ATOM 777 C C . TRP A 1 97 ? -6.669 -8.415 -7.598 1.00 96.25 97 TRP A C 1
ATOM 779 O O . TRP A 1 97 ? -5.595 -8.256 -8.172 1.00 96.25 97 TRP A O 1
ATOM 789 N N . ARG A 1 98 ? -7.302 -9.594 -7.592 1.00 94.69 98 ARG A N 1
ATOM 790 C CA . ARG A 1 98 ? -6.777 -10.790 -8.263 1.00 94.69 98 ARG A CA 1
ATOM 791 C C . ARG A 1 98 ? -6.780 -10.693 -9.782 1.00 94.69 98 ARG A C 1
ATOM 793 O O . ARG A 1 98 ? -5.915 -11.286 -10.412 1.00 94.69 98 ARG A O 1
ATOM 800 N N . GLU A 1 99 ? -7.730 -9.973 -10.358 1.00 93.81 99 GLU A N 1
ATOM 801 C CA . GLU A 1 99 ? -7.835 -9.804 -11.809 1.00 93.81 99 GLU A CA 1
ATOM 802 C C . GLU A 1 99 ? -6.858 -8.753 -12.354 1.00 93.81 99 GLU A C 1
ATOM 804 O O . GLU A 1 99 ? -6.406 -8.879 -13.490 1.00 93.81 99 GLU A O 1
ATOM 809 N N . CYS A 1 100 ? -6.506 -7.737 -11.558 1.00 90.88 100 CYS A N 1
ATOM 810 C CA . CYS A 1 100 ? -5.618 -6.651 -11.988 1.00 90.88 100 CYS A CA 1
ATOM 811 C C . CYS A 1 100 ? -4.121 -6.955 -11.809 1.00 90.88 100 CYS A C 1
ATOM 813 O O . CYS A 1 100 ? -3.285 -6.379 -12.503 1.00 90.88 100 CYS A O 1
ATOM 815 N N . VAL A 1 101 ? -3.761 -7.821 -10.861 1.00 91.19 101 VAL A N 1
ATOM 816 C CA . VAL A 1 101 ? -2.360 -8.103 -10.523 1.00 91.19 101 VAL A CA 1
ATOM 817 C C . VAL A 1 101 ? -1.763 -9.151 -11.482 1.00 91.19 101 VAL A C 1
ATOM 819 O O . VAL A 1 101 ? -2.430 -10.140 -11.789 1.00 91.19 101 VAL A O 1
ATOM 822 N N . PRO A 1 102 ? -0.505 -8.988 -11.951 1.00 86.38 102 PRO A N 1
ATOM 823 C CA . PRO A 1 102 ? 0.154 -9.987 -12.790 1.00 86.38 102 PRO A CA 1
ATOM 824 C C . PRO A 1 102 ? 0.190 -11.389 -12.165 1.00 86.38 102 PRO A C 1
ATOM 826 O O . PRO A 1 102 ? 0.266 -11.553 -10.948 1.00 86.38 102 PRO A O 1
ATOM 829 N N . ILE A 1 103 ? 0.199 -12.417 -13.016 1.00 80.56 103 ILE A N 1
ATOM 830 C CA . ILE A 1 103 ? 0.270 -13.817 -12.577 1.00 80.56 103 ILE A CA 1
ATOM 831 C C . ILE A 1 103 ? 1.536 -14.038 -11.722 1.00 80.56 103 ILE A C 1
ATOM 833 O O . ILE A 1 103 ? 2.609 -13.500 -12.010 1.00 80.56 103 ILE A O 1
ATOM 837 N N . ASP A 1 104 ? 1.386 -14.832 -10.658 1.00 85.12 104 ASP A N 1
ATOM 838 C CA . ASP A 1 104 ? 2.397 -15.164 -9.638 1.00 85.12 104 ASP A CA 1
ATOM 839 C C . ASP A 1 104 ? 2.778 -14.039 -8.665 1.00 85.12 104 ASP A C 1
ATOM 841 O O . ASP A 1 104 ? 3.718 -14.196 -7.884 1.00 85.12 104 ASP A O 1
ATOM 845 N N . PHE A 1 105 ? 2.084 -12.902 -8.687 1.00 89.31 105 PHE A N 1
ATOM 846 C CA . PHE A 1 105 ? 2.318 -11.849 -7.705 1.00 89.31 105 PHE A CA 1
ATOM 847 C C . PHE A 1 105 ? 1.464 -12.115 -6.455 1.00 89.31 105 PHE A C 1
ATOM 849 O O . PHE A 1 105 ? 0.325 -12.579 -6.562 1.00 89.31 105 PHE A O 1
AT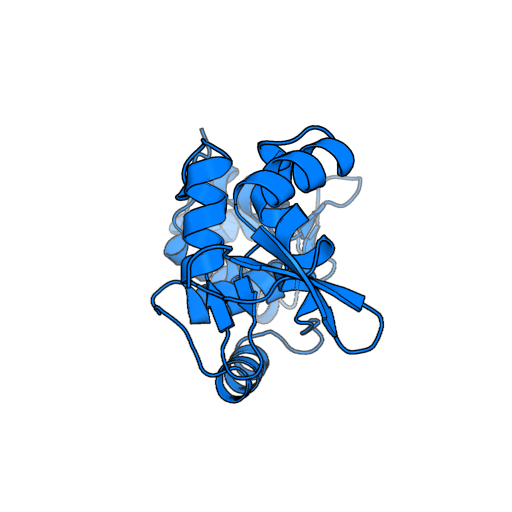OM 856 N N . PRO A 1 106 ? 2.006 -11.864 -5.250 1.00 91.00 106 PRO A N 1
ATOM 857 C CA . PRO A 1 106 ? 1.315 -12.162 -4.005 1.00 91.00 106 PRO A CA 1
ATOM 858 C C . PRO A 1 106 ? 0.092 -11.261 -3.835 1.00 91.00 106 PRO A C 1
ATOM 860 O O . PRO A 1 106 ? 0.126 -10.083 -4.185 1.00 91.00 106 PRO A O 1
ATOM 863 N N . ILE A 1 107 ? -0.968 -11.823 -3.264 1.00 92.94 107 ILE A N 1
ATOM 864 C CA . ILE A 1 107 ? -2.181 -11.102 -2.883 1.00 92.94 107 ILE A CA 1
ATOM 865 C C . ILE A 1 107 ? -2.449 -11.452 -1.432 1.00 92.94 107 ILE A C 1
ATOM 867 O O . ILE A 1 107 ? -2.965 -12.530 -1.130 1.00 92.94 107 ILE A O 1
ATOM 871 N N . ASP A 1 108 ? -2.061 -10.547 -0.544 1.00 92.44 108 ASP A N 1
ATOM 872 C CA . ASP A 1 108 ? -2.214 -10.722 0.891 1.00 92.44 108 ASP A CA 1
ATOM 873 C C . ASP A 1 108 ? -2.621 -9.396 1.538 1.00 92.44 108 ASP A C 1
ATOM 875 O O . ASP A 1 108 ? -1.955 -8.374 1.374 1.00 92.44 108 ASP A O 1
ATOM 879 N N . LEU A 1 109 ? -3.722 -9.411 2.290 1.00 93.50 109 LEU A N 1
ATOM 880 C CA . LEU A 1 109 ? -4.214 -8.237 3.014 1.00 93.50 109 LEU A CA 1
ATOM 881 C C . LEU A 1 109 ? -3.181 -7.704 4.013 1.00 93.50 109 LEU A C 1
ATOM 883 O O . LEU A 1 109 ? -3.176 -6.506 4.301 1.00 93.50 109 LEU A O 1
ATOM 887 N N . ASP A 1 110 ? -2.278 -8.558 4.496 1.00 91.19 110 ASP A N 1
ATOM 888 C CA . ASP A 1 110 ? -1.195 -8.149 5.381 1.00 91.19 110 ASP A CA 1
ATOM 889 C C . ASP A 1 110 ? -0.242 -7.142 4.722 1.00 91.19 110 ASP A C 1
ATOM 891 O O . ASP A 1 110 ? 0.307 -6.287 5.418 1.00 91.19 110 ASP A O 1
ATOM 895 N N . GLN A 1 111 ? -0.114 -7.168 3.391 1.00 91.81 111 GLN A N 1
ATOM 896 C CA . GLN A 1 111 ? 0.682 -6.202 2.624 1.00 91.81 111 GLN A CA 1
ATOM 897 C C . GLN A 1 111 ? 0.070 -4.795 2.624 1.00 91.81 111 GLN A C 1
ATOM 899 O O . GLN A 1 111 ? 0.756 -3.835 2.289 1.00 91.81 111 GLN A O 1
ATOM 904 N N . LEU A 1 112 ? -1.213 -4.664 2.978 1.00 94.12 112 LEU A N 1
ATOM 905 C CA . LEU A 1 112 ? -1.962 -3.408 2.902 1.00 94.12 112 LEU A CA 1
ATOM 906 C C . LEU A 1 112 ? -2.139 -2.719 4.260 1.00 94.12 112 LEU A C 1
ATOM 908 O O . LEU A 1 112 ? -2.721 -1.637 4.307 1.00 94.12 112 LEU A O 1
ATOM 912 N N . LYS A 1 113 ? -1.655 -3.309 5.363 1.00 88.81 113 LYS A N 1
ATOM 913 C CA . LYS A 1 113 ? -1.914 -2.849 6.747 1.00 88.81 113 LYS A CA 1
ATOM 914 C C . LYS A 1 113 ? -1.584 -1.375 7.015 1.00 88.81 113 LYS A C 1
ATOM 916 O O . LYS A 1 113 ? -2.170 -0.787 7.916 1.00 88.81 113 LYS A O 1
ATOM 921 N N . GLU A 1 114 ? -0.684 -0.780 6.236 1.00 89.88 114 GLU A N 1
ATOM 922 C CA . GLU A 1 114 ? -0.294 0.635 6.328 1.00 89.88 114 GLU A CA 1
ATOM 923 C C . GLU A 1 114 ? -1.146 1.579 5.470 1.00 89.88 114 GLU A C 1
ATOM 925 O O . GLU A 1 114 ? -1.124 2.791 5.666 1.00 89.88 114 GLU A O 1
ATOM 930 N N . ASN A 1 115 ? -1.902 1.055 4.507 1.00 93.56 115 ASN A N 1
ATOM 931 C CA . ASN A 1 115 ? -2.565 1.861 3.480 1.00 93.56 115 ASN A CA 1
ATOM 932 C C . ASN A 1 115 ? -4.087 1.734 3.487 1.00 93.56 115 ASN A C 1
ATOM 934 O O . ASN A 1 115 ? -4.764 2.483 2.780 1.00 93.56 115 ASN A O 1
ATOM 938 N N . VAL A 1 116 ? -4.643 0.784 4.243 1.00 96.19 116 VAL A N 1
ATOM 939 C CA . VAL A 1 116 ? -6.083 0.517 4.233 1.00 96.19 116 VAL A CA 1
ATOM 940 C C . VAL A 1 116 ? -6.642 0.239 5.623 1.00 96.19 116 VAL A C 1
ATOM 942 O O . VAL A 1 116 ? -5.974 -0.295 6.503 1.00 96.19 116 VAL A O 1
ATOM 945 N N . ILE A 1 117 ? -7.923 0.546 5.797 1.00 95.81 117 ILE A N 1
ATOM 946 C CA . ILE A 1 117 ? -8.718 0.134 6.952 1.00 95.81 117 ILE A CA 1
ATOM 947 C C . ILE A 1 117 ? -9.606 -1.029 6.530 1.00 95.81 117 ILE A C 1
ATOM 949 O O . ILE A 1 117 ? -10.421 -0.886 5.620 1.00 95.81 117 ILE A O 1
ATOM 953 N N . ILE A 1 118 ? -9.469 -2.161 7.222 1.00 95.12 118 ILE A N 1
ATOM 954 C CA . ILE A 1 118 ? -10.235 -3.386 6.966 1.00 95.12 118 ILE A CA 1
ATOM 955 C C . ILE A 1 118 ? -11.232 -3.614 8.106 1.00 95.12 118 ILE A C 1
ATOM 957 O O . ILE A 1 118 ? -10.868 -3.579 9.287 1.00 95.12 118 ILE A O 1
ATOM 961 N N . THR A 1 119 ? -12.494 -3.841 7.751 1.00 92.69 119 THR A N 1
ATOM 962 C CA . THR A 1 119 ? -13.558 -4.327 8.643 1.00 92.69 119 THR A CA 1
ATOM 963 C C . THR A 1 119 ? -13.949 -5.755 8.245 1.00 92.69 119 THR A C 1
ATOM 965 O O . THR A 1 119 ? -13.339 -6.334 7.351 1.00 92.69 119 THR A O 1
ATOM 968 N N . GLU A 1 120 ? -14.965 -6.332 8.893 1.00 90.56 120 GLU A N 1
ATOM 969 C CA . GLU A 1 120 ? -15.484 -7.660 8.526 1.00 90.56 120 GLU A CA 1
ATOM 970 C C . GLU A 1 120 ? -15.951 -7.708 7.053 1.00 90.56 120 GLU A C 1
ATOM 972 O O . GLU A 1 120 ? -15.715 -8.702 6.367 1.00 90.56 120 GLU A O 1
ATOM 977 N N . ASP A 1 121 ? -16.503 -6.602 6.533 1.00 94.88 121 ASP A N 1
ATOM 978 C CA . ASP A 1 121 ? -17.190 -6.590 5.234 1.00 94.88 121 ASP A CA 1
ATOM 979 C C . ASP A 1 121 ? -16.583 -5.625 4.211 1.00 94.88 121 ASP A C 1
ATOM 981 O O . ASP A 1 121 ? -16.891 -5.712 3.017 1.00 94.88 121 ASP A O 1
ATOM 985 N N . THR A 1 122 ? -15.767 -4.665 4.652 1.00 96.56 122 THR A N 1
ATOM 986 C CA . THR A 1 122 ? -15.311 -3.550 3.815 1.00 96.56 122 THR A CA 1
ATOM 987 C C . THR A 1 122 ? -13.828 -3.269 3.962 1.00 96.56 122 THR A C 1
ATOM 989 O O . THR A 1 122 ? -13.235 -3.471 5.018 1.00 96.56 122 THR A O 1
ATOM 992 N N . ILE A 1 123 ? -13.266 -2.679 2.917 1.00 97.69 123 ILE A N 1
ATOM 993 C CA . ILE A 1 123 ? -11.907 -2.157 2.869 1.00 97.69 123 ILE A CA 1
ATOM 994 C C . ILE A 1 123 ? -11.942 -0.721 2.343 1.00 97.69 123 ILE A C 1
ATOM 996 O O . ILE A 1 123 ? -12.728 -0.402 1.450 1.00 97.69 123 ILE A O 1
ATOM 1000 N N . ALA A 1 124 ? -11.133 0.161 2.919 1.00 96.12 124 ALA A N 1
ATOM 1001 C CA . ALA A 1 124 ? -11.076 1.568 2.538 1.00 96.12 124 ALA A CA 1
ATOM 1002 C C . ALA A 1 124 ? -9.635 2.064 2.514 1.00 96.12 124 ALA A C 1
ATOM 1004 O O . ALA A 1 124 ? -8.882 1.791 3.448 1.00 96.12 124 ALA A O 1
ATOM 1005 N N . TYR A 1 125 ? -9.270 2.826 1.483 1.00 95.81 125 TYR A N 1
ATOM 1006 C CA . TYR A 1 125 ? -7.969 3.482 1.417 1.00 95.81 125 TYR A CA 1
ATOM 1007 C C . TYR A 1 125 ? -7.833 4.559 2.501 1.00 95.81 125 TYR A C 1
ATOM 1009 O O . TYR A 1 125 ? -8.782 5.284 2.836 1.00 95.81 125 TYR A O 1
ATOM 1017 N N . ILE A 1 126 ? -6.631 4.680 3.052 1.00 92.56 126 ILE A N 1
ATOM 1018 C CA . ILE A 1 126 ? -6.265 5.774 3.938 1.00 92.56 126 ILE A CA 1
ATOM 1019 C C . ILE A 1 126 ? -4.901 6.333 3.551 1.00 92.56 126 ILE A C 1
ATOM 1021 O O . ILE A 1 126 ? -3.897 5.628 3.501 1.00 92.56 126 ILE A O 1
ATOM 1025 N N . ASP A 1 127 ? -4.887 7.633 3.289 1.00 90.25 127 ASP A N 1
ATOM 1026 C CA . ASP A 1 127 ? -3.667 8.394 3.082 1.00 90.25 127 ASP A CA 1
ATOM 1027 C C . ASP A 1 127 ? -3.199 8.948 4.431 1.00 90.25 127 ASP A C 1
ATOM 1029 O O . ASP A 1 127 ? -3.814 9.870 4.972 1.00 90.25 127 ASP A O 1
ATOM 1033 N N . ILE A 1 128 ? -2.135 8.362 4.988 1.00 88.19 128 ILE A N 1
ATOM 1034 C CA . ILE A 1 128 ? -1.547 8.791 6.266 1.00 88.19 128 ILE A CA 1
ATOM 1035 C C . ILE A 1 128 ? -1.046 10.236 6.184 1.00 88.19 128 ILE A C 1
ATOM 1037 O O . ILE A 1 128 ? -1.147 10.961 7.177 1.00 88.19 128 ILE A O 1
ATOM 1041 N N . GLU A 1 129 ? -0.537 10.671 5.028 1.00 86.75 129 GLU A N 1
ATOM 1042 C CA . GLU A 1 129 ? -0.013 12.030 4.848 1.00 86.75 129 GLU A CA 1
ATOM 1043 C C . GLU A 1 129 ? -1.135 13.076 4.874 1.00 86.75 129 GLU A C 1
ATOM 1045 O O . GLU A 1 129 ? -0.917 14.209 5.300 1.00 86.75 129 GLU A O 1
ATOM 1050 N N . ALA A 1 130 ? -2.355 12.688 4.492 1.00 88.88 130 ALA A N 1
ATOM 1051 C CA . ALA A 1 130 ? -3.541 13.538 4.577 1.00 88.88 130 ALA A CA 1
ATOM 1052 C C . ALA A 1 130 ? -4.174 13.584 5.983 1.00 88.88 130 ALA A C 1
ATOM 1054 O O . ALA A 1 130 ? -5.084 14.384 6.227 1.00 88.88 130 ALA A O 1
ATOM 1055 N N . LEU A 1 131 ? -3.743 12.730 6.919 1.00 91.62 131 LEU A N 1
ATOM 1056 C CA . LEU A 1 131 ? -4.255 12.732 8.291 1.00 91.62 131 LEU A CA 1
ATOM 1057 C C . LEU A 1 131 ? -3.604 13.830 9.139 1.00 91.62 131 LEU A C 1
ATOM 1059 O O . LEU A 1 131 ? -2.449 14.195 8.949 1.00 91.62 131 LEU A O 1
ATOM 1063 N N . SER A 1 132 ? -4.325 14.291 10.167 1.00 93.62 132 SER A N 1
ATOM 1064 C CA . SER A 1 132 ? -3.802 15.282 11.119 1.00 93.62 132 SER A CA 1
ATOM 1065 C C . SER A 1 132 ? -2.465 14.841 11.723 1.00 93.62 132 SER A C 1
ATOM 1067 O O . SER A 1 132 ? -2.315 13.690 12.133 1.00 93.62 132 SER A O 1
ATOM 1069 N N . GLU A 1 133 ? -1.503 15.759 11.817 1.00 93.38 133 GLU A N 1
ATOM 1070 C CA . GLU A 1 133 ? -0.219 15.559 12.508 1.00 93.38 133 GLU A CA 1
ATOM 1071 C C . GLU A 1 133 ? -0.371 15.523 14.039 1.00 93.38 133 GLU A C 1
ATOM 1073 O O . GLU A 1 133 ? 0.579 15.232 14.762 1.00 93.38 133 GLU A O 1
ATOM 1078 N N . LYS A 1 134 ? -1.571 15.796 14.567 1.00 92.56 134 LYS A N 1
ATOM 1079 C CA . LYS A 1 134 ? -1.867 15.647 15.993 1.00 92.56 134 LYS A CA 1
ATOM 1080 C C . LYS A 1 134 ? -2.451 14.268 16.265 1.00 92.56 134 LYS A C 1
ATOM 1082 O O . LYS A 1 134 ? -3.515 13.927 15.742 1.00 92.56 134 LYS A O 1
ATOM 1087 N N . ALA A 1 135 ? -1.810 13.518 17.160 1.00 91.81 135 ALA A N 1
ATOM 1088 C CA . ALA A 1 135 ? -2.211 12.151 17.488 1.00 91.81 135 ALA A CA 1
ATOM 1089 C C . ALA A 1 135 ? -3.685 12.050 17.920 1.00 91.81 135 ALA A C 1
ATOM 1091 O O . ALA A 1 135 ?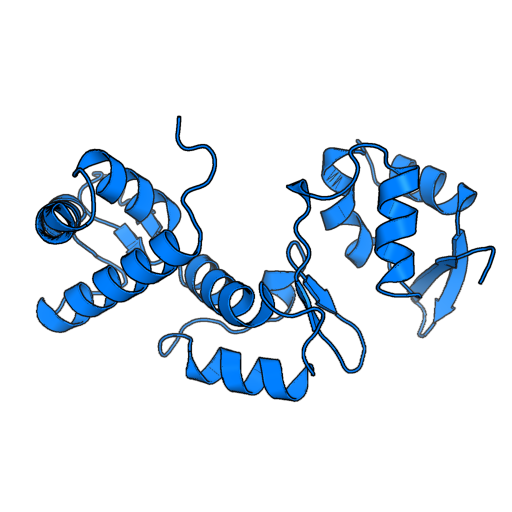 -4.408 11.190 17.427 1.00 91.81 135 ALA A O 1
ATOM 1092 N N . ASP A 1 136 ? -4.168 12.972 18.758 1.00 90.56 136 ASP A N 1
ATOM 1093 C CA . ASP A 1 136 ? -5.556 12.976 19.241 1.00 90.56 136 ASP A CA 1
ATOM 1094 C C . ASP A 1 136 ? -6.592 13.133 18.117 1.00 90.56 136 ASP A C 1
ATOM 1096 O O . ASP A 1 136 ? -7.623 12.459 18.104 1.00 90.56 136 ASP A O 1
ATOM 1100 N N . GLU A 1 137 ? -6.338 14.040 17.172 1.00 93.38 137 GLU A N 1
ATOM 1101 C CA . GLU A 1 137 ? -7.224 14.273 16.028 1.00 93.38 137 GLU A CA 1
ATOM 1102 C C . GLU A 1 137 ? -7.163 13.092 15.052 1.00 93.38 137 GLU A C 1
ATOM 1104 O O . GLU A 1 137 ? -8.201 12.640 14.567 1.00 93.38 137 GLU A O 1
ATOM 1109 N N . ARG A 1 138 ? -5.966 12.535 14.817 1.00 94.75 138 ARG A N 1
ATOM 1110 C CA . ARG A 1 138 ? -5.788 11.356 13.964 1.00 94.75 138 ARG A CA 1
ATOM 1111 C C . ARG A 1 138 ? -6.497 10.130 14.529 1.00 94.75 138 ARG A C 1
ATOM 1113 O O . ARG A 1 138 ? -7.223 9.469 13.793 1.00 94.75 138 ARG A O 1
ATOM 1120 N N . ILE A 1 139 ? -6.357 9.864 15.829 1.00 93.31 139 ILE A N 1
ATOM 1121 C CA . ILE A 1 139 ? -7.063 8.780 16.526 1.00 93.31 139 ILE A CA 1
ATOM 1122 C C . ILE A 1 139 ? -8.573 8.928 16.320 1.00 93.31 139 ILE A C 1
ATOM 1124 O O . ILE A 1 139 ? -9.223 7.974 15.901 1.00 93.31 139 ILE A O 1
ATOM 1128 N N . LYS A 1 140 ? -9.142 10.123 16.527 1.00 92.12 140 LYS A N 1
ATOM 1129 C CA . LYS A 1 140 ? -10.580 10.359 16.297 1.00 92.12 140 LYS A CA 1
ATOM 1130 C C . LYS A 1 140 ? -11.004 10.044 14.859 1.00 92.12 140 LYS A C 1
ATOM 1132 O O . LYS A 1 140 ? -12.037 9.410 14.669 1.00 92.12 140 LYS A O 1
ATOM 1137 N N . THR A 1 141 ? -10.202 10.431 13.867 1.00 93.56 141 THR A N 1
ATOM 1138 C CA . THR A 1 141 ? -10.458 10.116 12.450 1.00 93.56 141 THR A CA 1
ATOM 1139 C C . THR A 1 141 ? -10.362 8.617 12.150 1.00 93.56 141 THR A C 1
ATOM 1141 O O . THR A 1 141 ? -11.168 8.093 11.388 1.00 93.56 141 THR A O 1
ATOM 1144 N N . LEU A 1 142 ? -9.418 7.891 12.753 1.00 94.81 142 LEU A N 1
ATOM 1145 C CA . LEU A 1 142 ? -9.332 6.431 12.599 1.00 94.81 142 LEU A CA 1
ATOM 1146 C C . LEU A 1 142 ? -10.565 5.743 13.201 1.00 94.81 142 LEU A C 1
ATOM 1148 O O . LEU A 1 142 ? -11.174 4.874 12.574 1.00 94.81 142 LEU A O 1
ATOM 1152 N N . PHE A 1 143 ? -10.981 6.186 14.389 1.00 94.50 143 PHE A N 1
ATOM 1153 C CA . PHE A 1 143 ? -12.144 5.643 15.084 1.00 94.50 143 PHE A CA 1
ATOM 1154 C C . PHE A 1 143 ? -13.489 6.002 14.438 1.00 94.50 143 PHE A C 1
ATOM 1156 O O . PHE A 1 143 ? -14.453 5.270 14.640 1.00 94.50 143 PHE A O 1
ATOM 1163 N N . SER A 1 144 ? -13.573 7.071 13.638 1.00 91.88 144 SER A N 1
ATOM 1164 C CA . SER A 1 144 ? -14.780 7.361 12.849 1.00 91.88 144 SER A CA 1
ATOM 1165 C C . SER A 1 144 ? -14.929 6.451 11.625 1.00 91.88 144 SER A C 1
ATOM 1167 O O . SER A 1 144 ? -16.040 6.277 11.128 1.00 91.88 144 SER A O 1
ATOM 1169 N N . ARG A 1 145 ? -13.831 5.847 11.149 1.00 91.81 145 ARG A N 1
ATOM 1170 C CA . ARG A 1 145 ? -13.825 4.909 10.012 1.00 91.81 145 ARG A CA 1
ATOM 1171 C C . ARG A 1 145 ? -14.023 3.450 10.432 1.00 91.81 145 ARG A C 1
ATOM 1173 O O . ARG A 1 145 ? -14.574 2.663 9.667 1.00 91.81 145 ARG A O 1
ATOM 1180 N N . LYS A 1 146 ? -13.584 3.080 11.638 1.00 93.69 146 LYS A N 1
ATOM 1181 C CA . LYS A 1 146 ? -13.761 1.745 12.234 1.00 93.69 146 LYS A CA 1
ATOM 1182 C C . LYS A 1 146 ? -13.851 1.881 13.755 1.00 93.69 146 LYS A C 1
ATOM 1184 O O . LYS A 1 146 ? -13.030 2.547 14.367 1.00 93.69 146 LYS A O 1
ATOM 1189 N N . ASN A 1 147 ? -14.830 1.227 14.380 1.00 91.94 147 ASN A N 1
ATOM 1190 C CA . ASN A 1 147 ? -15.151 1.463 15.797 1.00 91.94 147 ASN A CA 1
ATOM 1191 C C . ASN A 1 147 ? -14.356 0.596 16.786 1.00 91.94 147 ASN A C 1
ATOM 1193 O O . ASN A 1 147 ? -14.366 0.867 17.985 1.00 91.94 147 ASN A O 1
ATOM 1197 N N . ILE A 1 148 ? -13.715 -0.474 16.312 1.00 94.38 148 ILE A N 1
ATOM 1198 C CA . ILE A 1 148 ? -13.032 -1.463 17.152 1.00 94.38 148 ILE A CA 1
ATOM 1199 C C . ILE A 1 148 ? -11.678 -1.755 16.530 1.00 94.38 148 ILE A C 1
ATOM 1201 O O . ILE A 1 148 ? -11.629 -2.150 15.372 1.00 94.38 148 ILE A O 1
ATOM 1205 N N . TRP A 1 149 ? -10.607 -1.599 17.300 1.00 95.88 149 TRP A N 1
ATOM 1206 C CA . TRP A 1 149 ? -9.238 -1.767 16.820 1.00 95.88 149 TRP A CA 1
ATOM 1207 C C . TRP A 1 149 ? -8.397 -2.586 17.787 1.00 95.88 149 TRP A C 1
ATOM 1209 O O . TRP A 1 149 ? -8.573 -2.495 19.001 1.00 95.88 149 TRP A O 1
ATOM 1219 N N . THR A 1 150 ? -7.440 -3.340 17.272 1.00 94.75 150 THR A N 1
ATOM 1220 C CA . THR A 1 150 ? -6.318 -3.862 18.063 1.00 94.75 150 THR A CA 1
ATOM 1221 C C . THR A 1 150 ? -5.163 -2.854 18.077 1.00 94.75 150 THR A C 1
ATOM 1223 O O . THR A 1 150 ? -5.129 -1.916 17.280 1.00 94.75 150 THR A O 1
ATOM 1226 N N . LEU A 1 151 ? -4.194 -3.038 18.982 1.00 93.88 151 LEU A N 1
ATOM 1227 C CA . LEU A 1 151 ? -3.010 -2.170 19.029 1.00 93.88 151 LEU A CA 1
ATOM 1228 C C . LEU A 1 151 ? -2.187 -2.269 17.734 1.00 93.88 151 LEU A C 1
ATOM 1230 O O . LEU A 1 151 ? -1.791 -1.244 17.191 1.00 93.88 151 LEU A O 1
ATOM 1234 N N . SER A 1 152 ? -1.994 -3.487 17.220 1.00 92.50 152 SER A N 1
ATOM 1235 C CA . SER A 1 152 ? -1.224 -3.756 16.000 1.00 92.50 152 SER A CA 1
ATOM 1236 C C . SER A 1 152 ? -1.882 -3.215 14.734 1.00 92.50 152 SER A C 1
ATOM 1238 O O . SER A 1 152 ? -1.191 -2.927 13.769 1.00 92.50 152 SER A O 1
ATOM 1240 N N . GLU A 1 153 ? -3.209 -3.072 14.714 1.00 94.12 153 GLU A N 1
ATOM 1241 C CA . GLU A 1 153 ? -3.893 -2.410 13.598 1.00 94.12 153 GLU A CA 1
ATOM 1242 C C . GLU A 1 153 ? -3.746 -0.881 13.650 1.00 94.12 153 GLU A C 1
ATOM 1244 O O . GLU A 1 153 ? -3.820 -0.237 12.613 1.00 94.12 153 GLU A O 1
ATOM 1249 N N . LEU A 1 154 ? -3.573 -0.283 14.835 1.00 94.50 154 LEU A N 1
ATOM 1250 C CA . LEU A 1 154 ? -3.444 1.172 14.995 1.00 94.50 154 LEU A CA 1
ATOM 1251 C C . LEU A 1 154 ? -2.010 1.672 14.820 1.00 94.50 154 LEU A C 1
ATOM 1253 O O . LEU A 1 154 ? -1.813 2.791 14.347 1.00 94.50 154 LEU A O 1
ATOM 1257 N N . GLU A 1 155 ? -1.031 0.865 15.230 1.00 92.44 155 GLU A N 1
ATOM 1258 C CA . GLU A 1 155 ? 0.395 1.198 15.191 1.00 92.44 155 GLU A CA 1
ATOM 1259 C C . GLU A 1 155 ? 0.846 1.784 13.841 1.00 92.44 155 GLU A C 1
ATOM 1261 O O . GLU A 1 155 ? 1.444 2.863 13.862 1.00 92.44 155 GLU A O 1
ATOM 1266 N N . PRO A 1 156 ? 0.513 1.199 12.672 1.00 92.19 156 PRO A N 1
ATOM 1267 C CA . PRO A 1 156 ? 1.045 1.682 11.401 1.00 92.19 156 PRO A CA 1
ATOM 1268 C C . PRO A 1 156 ? 0.581 3.105 11.047 1.00 92.19 156 PRO A C 1
ATOM 1270 O O . PRO A 1 156 ? 1.317 3.860 10.421 1.00 92.19 156 PRO A O 1
ATOM 1273 N N . PHE A 1 157 ? -0.602 3.518 11.514 1.00 93.88 157 PHE A N 1
ATOM 1274 C CA . PHE A 1 157 ? -1.169 4.848 11.247 1.00 93.88 157 PHE A CA 1
ATOM 1275 C C . PHE A 1 157 ? -0.671 5.941 12.202 1.00 93.88 157 PHE A C 1
ATOM 1277 O O . PHE A 1 157 ? -0.901 7.136 11.972 1.00 93.88 157 PHE A O 1
ATOM 1284 N N . LEU A 1 158 ? -0.042 5.542 13.308 1.00 92.56 158 LEU A N 1
ATOM 1285 C CA . LEU A 1 158 ? 0.368 6.433 14.394 1.00 92.56 158 LEU A CA 1
ATOM 1286 C C . LEU A 1 158 ? 1.873 6.399 14.657 1.00 92.56 158 LEU A C 1
ATOM 1288 O O . LEU A 1 158 ? 2.353 7.270 15.374 1.00 92.56 158 LEU A O 1
ATOM 1292 N N . SER A 1 159 ? 2.608 5.455 14.066 1.00 89.50 159 SER A N 1
ATOM 1293 C CA . SER A 1 159 ? 4.044 5.219 14.272 1.00 89.50 159 SER A CA 1
ATOM 1294 C C . SER A 1 159 ? 4.918 6.454 14.043 1.00 89.50 159 SER A C 1
ATOM 1296 O O . SER A 1 159 ? 5.922 6.622 14.724 1.00 89.50 159 SER A O 1
ATOM 1298 N N . ASN A 1 160 ? 4.526 7.361 13.144 1.00 90.25 160 ASN A N 1
ATOM 1299 C CA . ASN A 1 160 ? 5.241 8.618 12.907 1.00 90.25 160 ASN A CA 1
ATOM 1300 C C . ASN A 1 160 ? 4.949 9.723 13.939 1.00 90.25 160 ASN A C 1
ATOM 1302 O O . ASN A 1 160 ? 5.608 10.760 13.913 1.00 90.25 160 ASN A O 1
ATOM 1306 N N . LEU A 1 161 ? 3.966 9.528 14.821 1.00 91.06 161 LEU A N 1
ATOM 1307 C CA . LEU A 1 161 ? 3.568 10.474 15.871 1.00 91.06 161 LEU A CA 1
ATOM 1308 C C . LEU A 1 161 ? 3.917 9.992 17.283 1.00 91.06 161 LEU A C 1
ATOM 1310 O O . LEU A 1 161 ? 3.670 10.715 18.246 1.00 91.06 161 LEU A O 1
ATOM 1314 N N . ILE A 1 162 ? 4.448 8.778 17.413 1.00 89.94 162 ILE A N 1
ATOM 1315 C CA . ILE A 1 162 ? 4.781 8.144 18.689 1.00 89.94 162 ILE A CA 1
ATOM 1316 C C . ILE A 1 162 ? 6.198 7.581 18.636 1.00 89.94 162 ILE A C 1
ATOM 1318 O O . ILE A 1 162 ? 6.722 7.249 17.578 1.00 89.94 162 ILE A O 1
ATOM 1322 N N . THR A 1 163 ? 6.804 7.412 19.802 1.00 89.06 163 THR A N 1
ATOM 1323 C CA . THR A 1 163 ? 8.144 6.828 19.952 1.00 89.06 163 THR A CA 1
ATOM 1324 C C . THR A 1 163 ? 8.115 5.405 20.507 1.00 89.06 163 THR A C 1
ATOM 1326 O O . THR A 1 163 ? 9.123 4.702 20.466 1.00 89.06 163 THR A O 1
ATOM 1329 N N . SER A 1 164 ? 6.975 4.960 21.052 1.00 89.88 164 SER A N 1
ATOM 1330 C CA . SER A 1 164 ? 6.827 3.619 21.625 1.00 89.88 164 SER A CA 1
ATOM 1331 C C . SER A 1 164 ? 5.370 3.159 21.733 1.00 89.88 164 SER A C 1
ATOM 1333 O O . SER A 1 164 ? 4.442 3.963 21.839 1.00 89.88 164 SER A O 1
ATOM 1335 N N . ASN A 1 165 ? 5.171 1.842 21.850 1.00 89.38 165 ASN A N 1
ATOM 1336 C CA . ASN A 1 165 ? 3.860 1.262 22.158 1.00 89.38 165 ASN A CA 1
ATOM 1337 C C . ASN A 1 165 ? 3.300 1.724 23.516 1.00 89.38 165 ASN A C 1
ATOM 1339 O O . ASN A 1 165 ? 2.085 1.805 23.684 1.00 89.38 165 ASN A O 1
ATOM 1343 N N . ALA A 1 166 ? 4.156 2.065 24.484 1.00 91.81 166 ALA A N 1
ATOM 1344 C CA . ALA A 1 166 ? 3.716 2.597 25.775 1.00 91.81 166 ALA A CA 1
ATOM 1345 C C . ALA A 1 166 ? 3.075 3.990 25.636 1.00 91.81 166 ALA A C 1
ATOM 1347 O O . ALA A 1 166 ? 2.058 4.280 26.275 1.00 91.81 166 ALA A O 1
ATOM 1348 N N . GLU A 1 167 ? 3.637 4.831 24.767 1.00 92.44 167 GLU A N 1
ATOM 1349 C CA . GLU A 1 167 ? 3.083 6.142 24.429 1.00 92.44 167 GLU A CA 1
ATOM 1350 C C . GLU A 1 1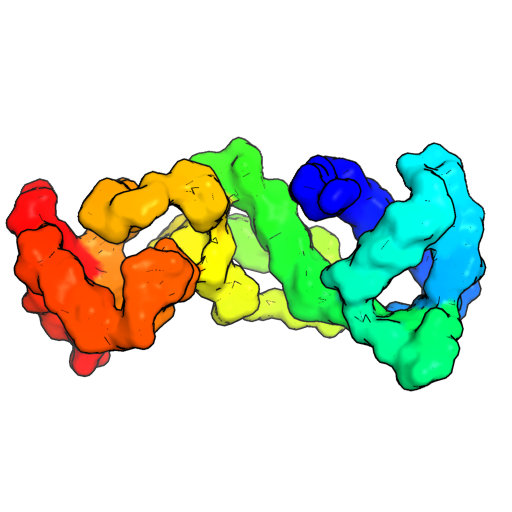67 ? 1.733 6.004 23.713 1.00 92.44 167 GLU A C 1
ATOM 1352 O O . GLU A 1 167 ? 0.754 6.626 24.128 1.00 92.44 167 GLU A O 1
ATOM 1357 N N . LEU A 1 168 ? 1.635 5.098 22.731 1.00 92.25 168 LEU A N 1
ATOM 1358 C CA . LEU A 1 168 ? 0.370 4.800 22.052 1.00 92.25 168 LEU A CA 1
ATOM 1359 C C . LEU A 1 168 ? -0.717 4.337 23.025 1.00 92.25 168 LEU A C 1
ATOM 1361 O O . LEU A 1 168 ? -1.836 4.842 22.991 1.00 92.25 168 LEU A O 1
ATOM 1365 N N . ILE A 1 169 ? -0.397 3.407 23.929 1.00 92.81 169 ILE A N 1
ATOM 1366 C CA . ILE A 1 169 ? -1.348 2.928 24.943 1.00 92.81 169 ILE A CA 1
ATOM 1367 C C . ILE A 1 169 ? -1.817 4.079 25.843 1.00 92.81 169 ILE A C 1
ATOM 1369 O O . ILE A 1 169 ? -3.002 4.137 26.182 1.00 92.81 169 ILE A O 1
ATOM 1373 N N . SER A 1 170 ? -0.917 4.997 26.205 1.00 92.56 170 SER A N 1
ATOM 1374 C CA . SER A 1 170 ? -1.236 6.163 27.037 1.00 92.56 170 SER A CA 1
ATOM 1375 C C . SER A 1 170 ? -2.182 7.130 26.318 1.00 92.56 170 SER A C 1
ATOM 1377 O O . SER A 1 170 ? -3.182 7.546 26.902 1.00 92.56 170 SER A O 1
ATOM 1379 N N . LEU A 1 171 ? -1.933 7.413 25.035 1.00 91.38 171 LEU A N 1
ATOM 1380 C CA . LEU A 1 171 ? -2.820 8.221 24.190 1.00 91.38 171 LEU A CA 1
ATOM 1381 C C . LEU A 1 171 ? -4.194 7.561 24.0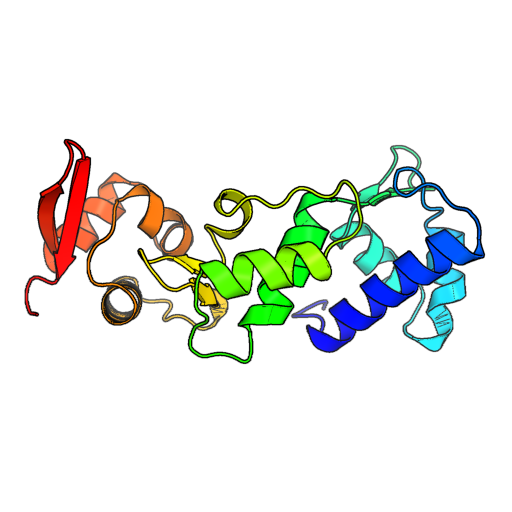21 1.00 91.38 171 LEU A C 1
ATOM 1383 O O . LEU A 1 171 ? -5.233 8.195 24.216 1.00 91.38 171 LEU A O 1
ATOM 1387 N N . LEU A 1 172 ? -4.222 6.259 23.729 1.00 93.75 172 LEU A N 1
ATOM 1388 C CA . LEU A 1 172 ? -5.470 5.511 23.588 1.00 93.75 172 LEU A CA 1
ATOM 1389 C C . LEU A 1 172 ? -6.283 5.517 24.884 1.00 93.75 172 LEU A C 1
ATOM 1391 O O . LEU A 1 172 ? -7.504 5.653 24.819 1.00 93.75 172 LEU A O 1
ATOM 1395 N N . ALA A 1 173 ? -5.651 5.435 26.056 1.00 92.50 173 ALA A N 1
ATOM 1396 C CA . ALA A 1 173 ? -6.351 5.470 27.341 1.00 92.50 173 ALA A CA 1
ATOM 1397 C C . ALA A 1 173 ? -7.128 6.780 27.581 1.00 92.50 173 ALA A C 1
ATOM 1399 O O . ALA A 1 173 ? -8.078 6.791 28.369 1.00 92.50 173 ALA A O 1
ATOM 1400 N N . ILE A 1 174 ? -6.776 7.874 26.895 1.00 91.12 174 ILE A N 1
ATOM 1401 C CA . ILE A 1 174 ? -7.495 9.153 26.964 1.00 91.12 174 ILE A CA 1
ATOM 1402 C C . ILE A 1 174 ? -8.809 9.069 26.175 1.00 91.12 174 ILE A C 1
ATOM 1404 O O . ILE A 1 174 ? -9.866 9.398 26.723 1.00 91.12 174 ILE A O 1
ATOM 1408 N N . HIS A 1 175 ? -8.768 8.555 24.942 1.00 88.12 175 HIS A N 1
ATOM 1409 C CA . HIS A 1 175 ? -9.892 8.596 23.985 1.00 88.12 175 HIS A CA 1
ATOM 1410 C C . HIS A 1 175 ? -10.756 7.332 23.956 1.00 88.12 175 HIS A C 1
ATOM 1412 O O . HIS A 1 175 ? -11.909 7.367 23.521 1.00 88.12 175 HIS A O 1
ATOM 1418 N N . THR A 1 176 ? -10.216 6.210 24.423 1.00 94.44 176 THR A N 1
ATOM 1419 C CA . THR A 1 176 ? -10.799 4.875 24.232 1.00 94.44 176 THR A CA 1
ATOM 1420 C C . THR A 1 176 ? -10.970 4.131 25.554 1.00 94.44 176 THR A C 1
ATOM 1422 O O . THR A 1 176 ? -10.353 4.453 26.571 1.00 94.44 176 THR A O 1
ATOM 1425 N N . ARG A 1 177 ? -11.829 3.117 25.545 1.00 94.50 177 ARG A N 1
ATOM 1426 C CA . ARG A 1 177 ? -11.891 2.067 26.564 1.00 94.50 177 ARG A CA 1
ATOM 1427 C C . ARG A 1 177 ? -11.416 0.760 25.939 1.00 94.50 177 ARG A C 1
ATOM 1429 O O . ARG A 1 177 ? -11.575 0.558 24.736 1.00 94.50 177 ARG A O 1
ATOM 1436 N N . SER A 1 178 ? -10.863 -0.132 26.753 1.00 93.88 178 SER A N 1
ATOM 1437 C CA . SER A 1 178 ? -10.477 -1.459 26.281 1.00 93.88 178 SER A CA 1
ATOM 1438 C C . SER A 1 178 ? -11.542 -2.504 26.576 1.00 93.88 178 SER A C 1
ATOM 1440 O O . SER A 1 178 ? -12.091 -2.526 27.677 1.00 93.88 178 SER A O 1
ATOM 1442 N N . ILE A 1 179 ? -11.761 -3.406 25.628 1.00 94.62 179 ILE A N 1
ATOM 1443 C CA . ILE A 1 179 ? -12.585 -4.609 25.777 1.00 94.62 179 ILE A CA 1
ATOM 1444 C C . ILE A 1 179 ? -11.752 -5.838 25.405 1.00 94.62 179 ILE A C 1
ATOM 1446 O O . ILE A 1 179 ? -10.753 -5.717 24.698 1.00 94.62 179 ILE A O 1
ATOM 1450 N N . ILE A 1 180 ? -12.151 -7.015 25.881 1.00 95.44 180 ILE A N 1
ATOM 1451 C CA . ILE A 1 180 ? -11.562 -8.289 25.455 1.00 95.44 180 ILE A CA 1
ATOM 1452 C C . ILE A 1 180 ? -12.562 -8.954 24.510 1.00 95.44 180 ILE A C 1
ATOM 1454 O O . ILE A 1 180 ? -13.707 -9.179 24.902 1.00 95.44 180 ILE A O 1
ATOM 1458 N N . LYS A 1 181 ? -12.138 -9.252 23.282 1.00 90.25 181 LYS A N 1
ATOM 1459 C CA . LYS A 1 181 ? -12.894 -10.032 22.291 1.00 90.25 181 LYS A CA 1
ATOM 1460 C C . LYS A 1 181 ? -11.963 -11.141 21.806 1.00 90.25 181 LYS A C 1
ATOM 1462 O O . LYS A 1 181 ? -10.793 -10.880 21.554 1.00 90.25 181 LYS A O 1
ATOM 1467 N N . ASP A 1 182 ? -12.444 -12.381 21.807 1.00 90.56 182 ASP A N 1
ATOM 1468 C CA . ASP A 1 182 ? -11.684 -13.561 21.359 1.00 90.56 182 ASP A CA 1
ATOM 1469 C C . ASP A 1 182 ? -10.292 -13.713 22.014 1.00 90.56 182 ASP A C 1
ATOM 1471 O O . ASP A 1 182 ? -9.324 -14.150 21.400 1.00 90.56 182 ASP A O 1
ATOM 1475 N N . GLY A 1 183 ? -10.172 -13.324 23.290 1.00 91.88 183 GLY A N 1
ATOM 1476 C CA . GLY A 1 183 ? -8.912 -13.376 24.045 1.00 91.88 183 GLY A CA 1
ATOM 1477 C C . GLY A 1 183 ? -7.907 -12.265 23.710 1.00 91.88 183 GLY A C 1
ATOM 1478 O O . GLY A 1 183 ? -6.870 -12.175 24.366 1.00 91.88 183 GLY A O 1
ATOM 1479 N N . GLN A 1 184 ? -8.218 -11.384 22.757 1.00 94.81 184 GLN A N 1
ATOM 1480 C CA . GLN A 1 184 ? -7.397 -10.239 22.383 1.00 94.81 184 GLN A CA 1
ATOM 1481 C C . GLN A 1 184 ? -7.967 -8.936 22.959 1.00 94.81 184 GLN A C 1
ATOM 1483 O O . GLN A 1 184 ? -9.177 -8.756 23.114 1.00 94.81 184 GLN A O 1
ATOM 1488 N N . LYS A 1 185 ? -7.079 -8.000 23.310 1.00 95.19 185 LYS A N 1
ATOM 1489 C CA . LYS A 1 185 ? -7.466 -6.659 23.756 1.00 95.19 185 LYS A CA 1
ATOM 1490 C C . LYS A 1 185 ? -7.797 -5.786 22.547 1.00 95.19 185 LYS A C 1
ATOM 1492 O O . LYS A 1 185 ? -6.943 -5.569 21.689 1.00 95.19 185 LYS A O 1
ATOM 1497 N N . HIS A 1 186 ? -8.996 -5.219 22.550 1.00 96.38 186 HIS A N 1
ATOM 1498 C CA . HIS A 1 186 ? -9.448 -4.231 21.579 1.00 96.38 186 HIS A CA 1
ATOM 1499 C C . HIS A 1 186 ? -9.702 -2.883 22.247 1.00 96.38 186 HIS A C 1
ATOM 1501 O O . HIS A 1 186 ? -9.996 -2.807 23.441 1.00 96.38 186 HIS A O 1
ATOM 1507 N N . TYR A 1 187 ? -9.622 -1.824 21.457 1.00 96.31 187 TYR A N 1
ATOM 1508 C CA . TYR A 1 187 ? -9.876 -0.443 21.830 1.00 96.31 187 TYR A CA 1
ATOM 1509 C C . TYR A 1 187 ? -11.131 0.037 21.107 1.00 96.31 187 TYR A C 1
ATOM 1511 O O . TYR A 1 187 ? -11.283 -0.199 19.907 1.00 96.31 187 TYR A O 1
ATOM 1519 N N . VAL A 1 188 ? -12.026 0.696 21.841 1.00 95.31 188 VAL A N 1
ATOM 1520 C CA . VAL A 1 188 ? -13.265 1.292 21.317 1.00 95.31 188 VAL A CA 1
ATOM 1521 C C . VAL A 1 188 ? -13.437 2.712 21.870 1.00 95.31 188 VAL A C 1
ATOM 1523 O O . VAL A 1 188 ? -12.987 2.964 22.993 1.00 95.31 188 VAL A O 1
ATOM 1526 N N . PRO A 1 189 ? -14.087 3.651 21.159 1.00 93.44 189 PRO A N 1
ATOM 1527 C CA . PRO A 1 189 ? -14.289 5.016 21.647 1.00 93.44 189 PRO A CA 1
ATOM 1528 C C . PRO A 1 189 ? -14.998 5.044 23.007 1.00 93.44 189 PRO A C 1
ATOM 1530 O O . PRO A 1 189 ? -15.877 4.221 23.277 1.00 93.44 189 PRO A O 1
ATOM 1533 N N . LYS A 1 190 ? -14.623 5.987 23.884 1.00 87.00 190 LYS A N 1
ATOM 1534 C CA . LYS A 1 190 ? -15.332 6.193 25.166 1.00 87.00 190 LYS A CA 1
ATOM 1535 C C . LYS A 1 190 ? -16.736 6.762 24.978 1.00 87.00 190 LYS A C 1
ATOM 1537 O O . LYS A 1 190 ? -17.627 6.435 25.755 1.00 87.00 190 LYS A O 1
ATOM 1542 N N . TYR A 1 191 ? -16.902 7.607 23.967 1.00 70.12 191 TYR A N 1
ATOM 1543 C CA . TYR A 1 191 ? -18.156 8.259 23.619 1.00 70.12 191 TYR A CA 1
ATOM 1544 C C . TYR A 1 191 ? -18.515 7.797 22.207 1.00 70.12 191 TYR A C 1
ATOM 1546 O O . TYR A 1 191 ? -17.847 8.186 21.250 1.00 70.12 191 TYR A O 1
ATOM 1554 N N . SER A 1 192 ? -19.487 6.893 22.114 1.00 57.00 192 SER A N 1
ATOM 1555 C CA . SER A 1 192 ? -20.058 6.362 20.871 1.00 57.00 192 SER A CA 1
ATOM 1556 C C . SER A 1 192 ? -21.530 6.712 20.813 1.00 57.00 192 SER A C 1
ATOM 1558 O O . SER A 1 192 ? -22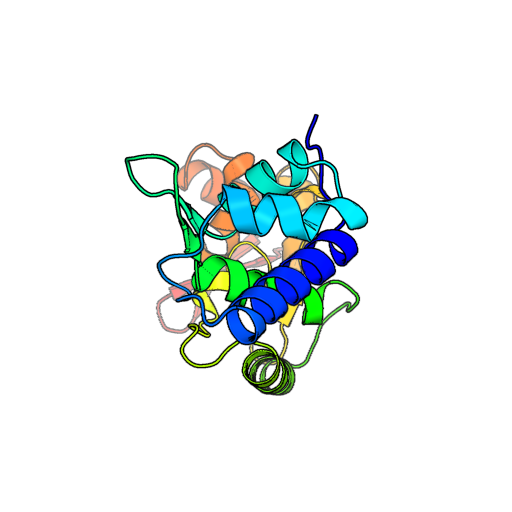.188 6.421 21.842 1.00 57.00 192 SER A O 1
#

Sequence (192 aa):
YLRSMDFDFRTKLIEYVFSLISIQDWSKDNIPIDKCATEMKEMCPKYIAKQFLEQIGTISNDGSSMASNASVISIHYALDLLRNLEKMKLSEFMTCWRECVPIDFPIDLDQLKENVIITEDTIAYIDIEALSEKADERIKTLFSRKNIWTLSELEPFLSNLITSNAELISLLAIHTRSIIKDGQKHYVPKYS

Organism: NCBI:txid433720

pLDDT: mean 91.84, std 8.07, range [35.97, 98.0]

InterPro domains:
  IPR019128 Sister chromatid cohesion protein Dcc1 [PF09724] (1-158)
  IPR019128 Sister chromatid cohesion protein Dcc1 [PTHR13395] (1-188)

Secondary structure (DSSP, 8-state):
------HHHHHHHHHHHHHHHHHTT-BTTBEEHHHHHHHGGGTS-HHHHHHHHHHHEEE-TTSSEEEE-HHHHHHHHHHHHHTT-S-EEHHHHHHHHHHHSPTT----GGGGTTTEEE-SSEEEE--STTS-SSHHHHHHHHHHH-S-B-HHHHHHHHTTT-S-HHHHHHHHHHHEEEEEETTEEEEEES--